Protein AF-A0A5C7G7B8-F1 (afdb_monomer_lite)

pLDDT: mean 74.8, std 18.33, range [29.03, 93.25]

Structure (mmCIF, N/CA/C/O backbone):
data_AF-A0A5C7G7B8-F1
#
_entry.id   AF-A0A5C7G7B8-F1
#
loop_
_atom_site.group_PDB
_atom_site.id
_atom_site.type_symbol
_atom_site.label_atom_id
_atom_site.label_alt_id
_atom_site.label_comp_id
_atom_site.label_asym_id
_atom_site.label_entity_id
_atom_site.label_seq_id
_atom_site.pdbx_PDB_ins_code
_atom_site.Cartn_x
_atom_site.Cartn_y
_atom_site.Cartn_z
_atom_site.occupancy
_atom_site.B_iso_or_equiv
_atom_site.auth_seq_id
_atom_site.auth_comp_id
_atom_site.auth_asym_id
_atom_site.auth_atom_id
_atom_site.pdbx_PDB_model_num
ATOM 1 N N . MET A 1 1 ? -15.722 -71.551 -28.054 1.00 36.41 1 MET A N 1
ATOM 2 C CA . MET A 1 1 ? -14.358 -71.304 -27.537 1.00 36.41 1 MET A CA 1
ATOM 3 C C . MET A 1 1 ? -14.180 -69.807 -27.372 1.00 36.41 1 MET A C 1
ATOM 5 O O . MET A 1 1 ? -14.399 -69.072 -28.322 1.00 36.41 1 MET A O 1
ATOM 9 N N . ILE A 1 2 ? -13.872 -69.380 -26.151 1.00 38.06 2 ILE A N 1
ATOM 10 C CA . ILE A 1 2 ? -13.547 -68.000 -25.769 1.00 38.06 2 ILE A CA 1
ATOM 11 C C . ILE A 1 2 ? -12.267 -67.559 -26.493 1.00 38.06 2 ILE A C 1
ATOM 13 O O . ILE A 1 2 ? -11.317 -68.341 -26.516 1.00 38.06 2 ILE A O 1
ATOM 17 N N . ARG A 1 3 ? -12.218 -66.312 -26.993 1.00 29.55 3 ARG A N 1
ATOM 18 C CA . ARG A 1 3 ? -11.083 -65.384 -26.790 1.00 29.55 3 ARG A CA 1
ATOM 19 C C . ARG A 1 3 ? -11.406 -63.958 -27.259 1.00 29.55 3 ARG A C 1
ATOM 21 O O . ARG A 1 3 ? -11.544 -63.667 -28.438 1.00 29.55 3 ARG A O 1
ATOM 28 N N . THR A 1 4 ? -11.519 -63.105 -26.251 1.00 36.59 4 THR A N 1
ATOM 29 C CA . THR A 1 4 ? -11.451 -61.641 -26.207 1.00 36.59 4 THR A CA 1
ATOM 30 C C . THR A 1 4 ? -10.136 -61.078 -26.752 1.00 36.59 4 THR A C 1
ATOM 32 O O . THR A 1 4 ? -9.099 -61.664 -26.465 1.00 36.59 4 THR A O 1
ATOM 35 N N . PHE A 1 5 ? -10.171 -59.882 -27.357 1.00 35.12 5 PHE A N 1
ATOM 36 C CA . PHE A 1 5 ? -9.219 -58.787 -27.084 1.00 35.12 5 PHE A CA 1
ATOM 37 C C . PHE A 1 5 ? -9.903 -57.417 -27.311 1.00 35.12 5 PHE A C 1
ATOM 39 O O . PHE A 1 5 ? -10.577 -57.254 -28.328 1.00 35.12 5 PHE A O 1
ATOM 46 N N . PRO A 1 6 ? -9.770 -56.442 -26.385 1.00 39.84 6 PRO A N 1
ATOM 47 C CA . PRO A 1 6 ? -10.480 -55.165 -26.430 1.00 39.84 6 PRO A CA 1
ATOM 48 C C . PRO A 1 6 ? -9.603 -54.036 -26.998 1.00 39.84 6 PRO A C 1
ATOM 50 O O . PRO A 1 6 ? -8.613 -53.633 -26.389 1.00 39.84 6 PRO A O 1
ATOM 53 N N . GLY A 1 7 ? -9.998 -53.475 -28.141 1.00 30.80 7 GLY A N 1
ATOM 54 C CA . GLY A 1 7 ? -9.460 -52.209 -28.642 1.00 30.80 7 GLY A CA 1
ATOM 55 C C . GLY A 1 7 ? -10.174 -51.040 -27.969 1.00 30.80 7 GLY A C 1
ATOM 56 O O . GLY A 1 7 ? -11.292 -50.694 -28.340 1.00 30.80 7 GLY A O 1
ATOM 57 N N . HIS A 1 8 ? -9.542 -50.465 -26.951 1.00 32.66 8 HIS A N 1
ATOM 58 C CA . HIS A 1 8 ? -10.016 -49.277 -26.253 1.00 32.66 8 HIS A CA 1
ATOM 59 C C . HIS A 1 8 ? -9.885 -48.048 -27.165 1.00 32.66 8 HIS A C 1
ATOM 61 O O . HIS A 1 8 ? -8.832 -47.420 -27.210 1.00 32.66 8 HIS A O 1
ATOM 67 N N . ASN A 1 9 ? -10.957 -47.670 -27.861 1.00 33.00 9 ASN A N 1
ATOM 68 C CA . ASN A 1 9 ? -11.096 -46.315 -28.394 1.00 33.00 9 ASN A CA 1
ATOM 69 C C . ASN A 1 9 ? -11.615 -45.413 -27.269 1.00 33.00 9 ASN A C 1
ATOM 71 O O . ASN A 1 9 ? -12.805 -45.115 -27.185 1.00 33.00 9 ASN A O 1
ATOM 75 N N . VAL A 1 10 ? -10.715 -45.008 -26.370 1.00 33.59 10 VAL A N 1
ATOM 76 C CA . VAL A 1 10 ? -10.977 -43.889 -25.463 1.00 33.59 10 VAL A CA 1
ATOM 77 C C . VAL A 1 10 ? -10.907 -42.629 -26.315 1.00 33.59 10 VAL A C 1
ATOM 79 O O . VAL A 1 10 ? -9.833 -42.088 -26.569 1.00 33.59 10 VAL A O 1
ATOM 82 N N . ILE A 1 11 ? -12.063 -42.173 -26.795 1.00 39.97 11 ILE A N 1
ATOM 83 C CA . ILE A 1 11 ? -12.218 -40.788 -27.227 1.00 39.97 11 ILE A CA 1
ATOM 84 C C . ILE A 1 11 ? -12.074 -39.964 -25.950 1.00 39.97 11 ILE A C 1
ATOM 86 O O . ILE A 1 11 ? -13.014 -39.820 -25.170 1.00 39.97 11 ILE A O 1
ATOM 90 N N . LEU A 1 12 ? -10.851 -39.494 -25.705 1.00 32.59 12 LEU A N 1
ATOM 91 C CA . LEU A 1 12 ? -10.564 -38.472 -24.718 1.00 32.59 12 LEU A CA 1
ATOM 92 C C . LEU A 1 12 ? -11.268 -37.209 -25.224 1.00 32.59 12 LEU A C 1
ATOM 94 O O . LEU A 1 12 ? -10.727 -36.455 -26.032 1.00 32.59 12 LEU A O 1
ATOM 98 N N . ALA A 1 13 ? -12.528 -37.033 -24.831 1.00 33.00 13 ALA A N 1
ATOM 99 C CA . ALA A 1 13 ? -13.208 -35.767 -24.994 1.00 33.00 13 ALA A CA 1
ATOM 100 C C . ALA A 1 13 ? -12.393 -34.754 -24.188 1.00 33.00 13 ALA A C 1
ATOM 102 O O . ALA A 1 13 ? -12.459 -34.731 -22.960 1.00 33.00 13 ALA A O 1
ATOM 103 N N . LEU A 1 14 ? -11.571 -33.963 -24.885 1.00 32.22 14 LEU A N 1
ATOM 104 C CA . LEU A 1 14 ? -11.057 -32.709 -24.367 1.00 32.22 14 LEU A CA 1
ATOM 105 C C . LEU A 1 14 ? -12.282 -31.864 -24.027 1.00 32.22 14 LEU A C 1
ATOM 107 O O . LEU A 1 14 ? -12.796 -31.111 -24.853 1.00 32.22 14 LEU A O 1
ATOM 111 N N . THR A 1 15 ? -12.758 -31.986 -22.794 1.00 33.50 15 THR A N 1
ATOM 112 C CA . THR A 1 15 ? -13.453 -30.897 -22.139 1.00 33.50 15 THR A CA 1
ATOM 113 C C . THR A 1 15 ? -12.427 -29.781 -22.030 1.00 33.50 15 THR A C 1
ATOM 115 O O . THR A 1 15 ? -11.693 -29.671 -21.050 1.00 33.50 15 THR A O 1
ATOM 118 N N . LEU A 1 16 ? -12.358 -28.969 -23.087 1.00 33.16 16 LEU A N 1
ATOM 119 C CA . LEU A 1 16 ? -12.078 -27.547 -23.006 1.00 33.16 16 LEU A CA 1
ATOM 120 C C . LEU A 1 16 ? -13.116 -26.975 -22.037 1.00 33.16 16 LEU A C 1
ATOM 122 O O . LEU A 1 16 ? -14.104 -26.361 -22.433 1.00 33.16 16 LEU A O 1
ATOM 126 N N . THR A 1 17 ? -12.916 -27.219 -20.742 1.00 34.00 17 THR A N 1
ATOM 127 C CA . THR A 1 17 ? -13.340 -26.281 -19.723 1.00 34.00 17 THR A CA 1
ATOM 128 C C . THR A 1 17 ? -12.598 -25.020 -20.097 1.00 34.00 17 THR A C 1
ATOM 130 O O . THR A 1 17 ? -11.406 -24.873 -19.814 1.00 34.00 17 THR A O 1
ATOM 133 N N . GLY A 1 18 ? -13.283 -24.167 -20.860 1.00 29.03 18 GLY A N 1
ATOM 134 C CA . GLY A 1 18 ? -12.897 -22.787 -20.994 1.00 29.03 18 GLY A CA 1
ATOM 135 C C . GLY A 1 18 ? -12.541 -22.350 -19.590 1.00 29.03 18 GLY A C 1
ATOM 136 O O . GLY A 1 18 ? -13.335 -22.532 -18.664 1.00 29.03 18 GLY A O 1
ATOM 137 N N . ALA A 1 19 ? -11.311 -21.874 -19.428 1.00 30.31 19 ALA A N 1
ATOM 138 C CA . ALA A 1 19 ? -11.012 -20.974 -18.349 1.00 30.31 19 ALA A CA 1
ATOM 139 C C . ALA A 1 19 ? -12.031 -19.849 -18.518 1.00 30.31 19 ALA A C 1
ATOM 141 O O . ALA A 1 19 ? -11.834 -18.918 -19.297 1.00 30.31 19 ALA A O 1
ATOM 142 N N . SER A 1 20 ? -13.184 -20.005 -17.866 1.00 31.59 20 SER A N 1
ATOM 143 C CA . SER A 1 20 ? -13.991 -18.899 -17.422 1.00 31.59 20 SER A CA 1
ATOM 144 C C . SER A 1 20 ? -12.957 -17.945 -16.871 1.00 31.59 20 SER A C 1
ATOM 146 O O . SER A 1 20 ? -12.241 -18.296 -15.929 1.00 31.59 20 SER A O 1
ATOM 148 N N . LEU A 1 21 ? -12.781 -16.820 -17.565 1.00 32.06 21 LEU A N 1
ATOM 149 C CA . LEU A 1 21 ? -12.176 -15.631 -17.008 1.00 32.06 21 LEU A CA 1
ATOM 150 C C . LEU A 1 21 ? -12.965 -15.416 -15.725 1.00 32.06 21 LEU A C 1
ATOM 152 O O . LEU A 1 21 ? -14.059 -14.863 -15.759 1.00 32.06 21 LEU A O 1
ATOM 156 N N . ALA A 1 22 ? -12.492 -16.020 -14.635 1.00 32.31 22 ALA A N 1
ATOM 157 C CA . ALA A 1 22 ? -13.084 -15.872 -13.336 1.00 32.31 22 ALA A CA 1
ATOM 158 C C . ALA A 1 22 ? -12.942 -14.384 -13.101 1.00 32.31 22 ALA A C 1
ATOM 160 O O . ALA A 1 22 ? -11.827 -13.877 -12.959 1.00 32.31 22 ALA A O 1
ATOM 161 N N . GLN A 1 23 ? -14.066 -13.687 -13.236 1.00 46.19 23 GLN A N 1
ATOM 162 C CA . GLN A 1 23 ? -14.218 -12.284 -12.931 1.00 46.19 23 GLN A CA 1
ATOM 163 C C . GLN A 1 23 ? -13.618 -12.153 -11.542 1.00 46.19 23 GLN A C 1
ATOM 165 O O . GLN A 1 23 ? -14.176 -12.708 -10.601 1.00 46.19 23 GLN A O 1
ATOM 170 N N . ALA A 1 24 ? -12.382 -11.644 -11.447 1.00 56.41 24 ALA A N 1
ATOM 171 C CA . ALA A 1 24 ? -11.615 -11.866 -10.229 1.00 56.41 24 ALA A CA 1
ATOM 172 C C . ALA A 1 24 ? -12.344 -11.140 -9.092 1.00 56.41 24 ALA A C 1
ATOM 174 O O . ALA A 1 24 ? -12.415 -9.914 -9.067 1.00 56.41 24 ALA A O 1
ATOM 175 N N . GLY A 1 25 ? -12.995 -11.922 -8.240 1.00 68.06 25 GLY A N 1
ATOM 176 C CA . GLY A 1 25 ? -13.738 -11.418 -7.104 1.00 68.06 25 GLY A CA 1
ATOM 177 C C . GLY A 1 25 ? -12.778 -10.932 -6.032 1.00 68.06 25 GLY A C 1
ATOM 178 O O . GLY A 1 25 ? -11.562 -11.147 -6.108 1.00 68.06 25 GLY A O 1
ATOM 179 N N . MET A 1 26 ? -13.342 -10.281 -5.024 1.00 81.06 26 MET A N 1
ATOM 180 C CA . MET A 1 26 ? -12.625 -10.028 -3.785 1.00 81.06 26 MET A CA 1
ATOM 181 C C . MET A 1 26 ? -12.064 -11.360 -3.248 1.00 81.06 26 MET A C 1
ATOM 183 O O . MET A 1 26 ? -12.813 -12.337 -3.211 1.00 81.06 26 MET A O 1
ATOM 187 N N . PRO A 1 27 ? -10.773 -11.445 -2.880 1.00 83.06 27 PRO A N 1
ATOM 188 C CA . PRO A 1 27 ? -10.248 -12.638 -2.227 1.00 83.06 27 PRO A CA 1
ATOM 189 C C . PRO A 1 27 ? -10.983 -12.880 -0.903 1.00 83.06 27 PRO A C 1
ATOM 191 O O . PRO A 1 27 ? -11.193 -11.949 -0.125 1.00 83.06 27 PRO A O 1
ATOM 194 N N . GLU A 1 28 ? -11.364 -14.130 -0.654 1.00 84.12 28 GLU A N 1
ATOM 195 C CA . GLU A 1 28 ? -11.888 -14.556 0.642 1.00 84.12 28 GLU A CA 1
ATOM 196 C C . GLU A 1 28 ? -10.714 -14.702 1.614 1.00 84.12 28 GLU A C 1
ATOM 198 O O . GLU A 1 28 ? -9.832 -15.534 1.404 1.00 84.12 28 GLU A O 1
ATOM 203 N N . ALA A 1 29 ? -10.680 -13.854 2.639 1.00 86.06 29 ALA A N 1
ATOM 204 C CA . ALA A 1 29 ? -9.684 -13.878 3.702 1.00 86.06 29 ALA A CA 1
ATOM 205 C C . ALA A 1 29 ? -10.296 -13.296 4.982 1.00 86.06 29 ALA A C 1
ATOM 207 O O . ALA A 1 29 ? -11.057 -12.325 4.916 1.00 86.06 29 ALA A O 1
ATOM 208 N N . GLY A 1 30 ? -9.965 -13.885 6.130 1.00 85.81 30 GLY A N 1
ATOM 209 C CA . GLY A 1 30 ? -10.332 -13.388 7.460 1.00 85.81 30 GLY A CA 1
ATOM 210 C C . GLY A 1 30 ? -9.275 -12.469 8.080 1.00 85.81 30 GLY A C 1
ATOM 211 O O . GLY A 1 30 ? -9.585 -11.692 8.982 1.00 85.81 30 GLY A O 1
ATOM 212 N N . SER A 1 31 ? -8.040 -12.515 7.576 1.00 90.75 31 SER A N 1
ATOM 213 C CA . SER A 1 31 ? -6.920 -11.699 8.055 1.00 90.75 31 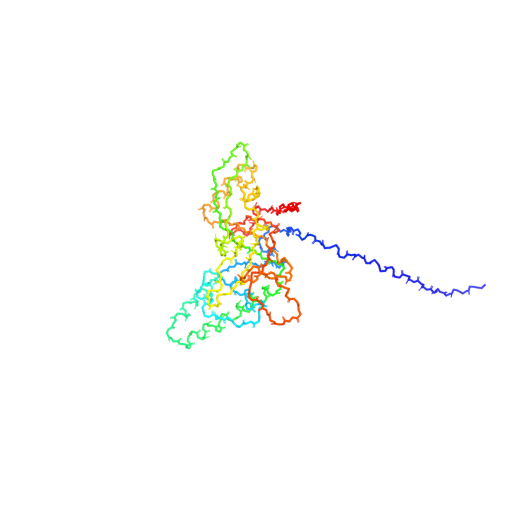SER A CA 1
ATOM 214 C C . SER A 1 31 ? -6.108 -11.100 6.910 1.00 90.75 31 SER A C 1
ATOM 216 O O . SER A 1 31 ? -6.149 -11.559 5.763 1.00 90.75 31 SER A O 1
ATOM 218 N N . PHE A 1 32 ? -5.346 -10.057 7.215 1.00 88.00 32 PHE A N 1
ATOM 219 C CA . PHE A 1 32 ? -4.432 -9.440 6.261 1.00 88.00 32 PHE A CA 1
ATOM 220 C C . PHE A 1 32 ? -3.293 -10.398 5.873 1.00 88.00 32 PHE A C 1
ATOM 222 O O . PHE A 1 32 ? -2.953 -10.500 4.695 1.00 88.00 32 PHE A O 1
ATOM 229 N N . GLY A 1 33 ? -2.773 -11.185 6.819 1.00 88.38 33 GLY A N 1
ATOM 230 C CA . GLY A 1 33 ? -1.773 -12.220 6.566 1.00 88.38 33 GLY A CA 1
ATOM 231 C C . GLY A 1 33 ? -2.239 -13.305 5.589 1.00 88.38 33 GLY A C 1
ATOM 232 O O . GLY A 1 33 ? -1.453 -13.754 4.753 1.00 88.38 33 GLY A O 1
ATOM 233 N N . GLU A 1 34 ? -3.517 -13.694 5.617 1.00 92.44 34 GLU A N 1
ATOM 234 C CA . GLU A 1 34 ? -4.093 -14.606 4.615 1.00 92.44 34 GLU A CA 1
ATOM 235 C C . GLU A 1 34 ? -4.087 -13.998 3.202 1.00 92.44 34 GLU A C 1
ATOM 237 O O . GLU A 1 34 ? -3.799 -14.698 2.227 1.00 92.44 34 GLU A O 1
ATOM 242 N N . LEU A 1 35 ? -4.331 -12.689 3.069 1.00 91.50 35 LEU A N 1
ATOM 243 C CA . LEU A 1 35 ? -4.229 -11.991 1.781 1.00 91.50 35 LEU A CA 1
ATOM 244 C C . LEU A 1 35 ? -2.792 -11.971 1.258 1.00 91.50 35 LEU A C 1
ATOM 246 O O . LEU A 1 35 ? -2.572 -12.190 0.062 1.00 91.50 35 LEU A O 1
ATOM 250 N N . GLU A 1 36 ? -1.814 -11.749 2.138 1.00 90.06 36 GLU A N 1
ATOM 251 C CA . GLU A 1 36 ? -0.399 -11.811 1.766 1.00 90.06 36 GLU A CA 1
ATOM 252 C C . GLU A 1 36 ? -0.011 -13.205 1.264 1.00 90.06 36 GLU A C 1
ATOM 254 O O . GLU A 1 36 ? 0.614 -13.331 0.207 1.00 90.06 36 GLU A O 1
ATOM 259 N N . GLN A 1 37 ? -0.455 -14.261 1.953 1.00 89.88 37 GLN A N 1
ATOM 260 C CA . GLN A 1 37 ? -0.252 -15.650 1.526 1.00 89.88 37 GLN A CA 1
ATOM 261 C C . GLN A 1 37 ? -0.934 -15.955 0.184 1.00 89.88 37 GLN A C 1
ATOM 263 O O . GLN A 1 37 ? -0.394 -16.705 -0.630 1.00 89.88 37 GLN A O 1
ATOM 268 N N . ALA A 1 38 ? -2.084 -15.332 -0.087 1.00 90.69 38 ALA A N 1
ATOM 269 C CA . ALA A 1 38 ? -2.782 -15.420 -1.370 1.00 90.69 38 ALA A CA 1
ATOM 270 C C . ALA A 1 38 ? -2.108 -14.612 -2.504 1.00 90.69 38 ALA A C 1
ATOM 272 O O . ALA A 1 38 ? -2.599 -14.603 -3.641 1.00 90.69 38 ALA A O 1
ATOM 273 N N . GLY A 1 39 ? -0.984 -13.946 -2.219 1.00 90.38 39 GLY A N 1
ATOM 274 C CA . GLY A 1 39 ? -0.181 -13.207 -3.188 1.00 90.38 39 GLY A CA 1
ATOM 275 C C . GLY A 1 39 ? -0.588 -11.743 -3.357 1.00 90.38 39 GLY A C 1
ATOM 276 O O . GLY A 1 39 ? -0.241 -11.139 -4.375 1.00 90.38 39 GLY A O 1
ATOM 277 N N . TYR A 1 40 ? -1.325 -11.158 -2.410 1.00 92.44 40 TYR A N 1
ATOM 278 C CA . TYR A 1 40 ? -1.615 -9.723 -2.400 1.00 92.44 40 TYR A CA 1
ATOM 279 C C . TYR A 1 40 ? -0.564 -8.981 -1.579 1.00 92.44 40 TYR A C 1
ATOM 281 O O . TYR A 1 40 ? -0.459 -9.161 -0.373 1.00 92.44 40 TYR A O 1
ATOM 289 N N . VAL A 1 41 ? 0.227 -8.130 -2.231 1.00 91.94 41 VAL A N 1
ATOM 290 C CA . VAL A 1 41 ? 1.370 -7.473 -1.580 1.00 91.94 41 VAL A CA 1
ATOM 291 C C . VAL A 1 41 ? 0.974 -6.089 -1.062 1.00 91.94 41 VAL A C 1
ATOM 293 O O . VAL A 1 41 ? 0.459 -5.282 -1.846 1.00 91.94 41 VAL A O 1
ATOM 296 N N . PRO A 1 42 ? 1.249 -5.750 0.210 1.00 90.31 42 PRO A N 1
ATOM 297 C CA . PRO A 1 42 ? 1.003 -4.411 0.719 1.00 90.31 42 PRO A CA 1
ATOM 298 C C . PRO A 1 42 ? 1.934 -3.377 0.092 1.00 90.31 42 PRO A C 1
ATOM 300 O O . PRO A 1 42 ? 3.165 -3.522 0.072 1.00 90.31 42 PRO A O 1
ATOM 303 N N . LEU A 1 43 ? 1.326 -2.303 -0.410 1.00 88.38 43 LEU A N 1
ATOM 304 C CA . LEU A 1 43 ? 2.034 -1.145 -0.927 1.00 88.38 43 LEU A CA 1
ATOM 305 C C . LEU A 1 43 ? 2.287 -0.132 0.184 1.00 88.38 43 LEU A C 1
ATOM 307 O O . LEU A 1 43 ? 1.370 0.442 0.768 1.00 88.38 43 LEU A O 1
ATOM 311 N N . ASP A 1 44 ? 3.567 0.107 0.428 1.00 85.62 44 ASP A N 1
ATOM 312 C CA . ASP A 1 44 ? 4.096 1.037 1.410 1.00 85.62 44 ASP A CA 1
ATOM 313 C C . ASP A 1 44 ? 5.091 2.004 0.733 1.00 85.62 44 ASP A C 1
ATOM 315 O O . ASP A 1 44 ? 5.178 2.085 -0.501 1.00 85.62 44 ASP A O 1
ATOM 319 N N . LEU A 1 45 ? 5.826 2.784 1.532 1.00 82.19 45 LEU A N 1
ATOM 320 C CA . LEU A 1 45 ? 6.790 3.770 1.030 1.00 82.19 45 LEU A CA 1
ATOM 321 C C . LEU A 1 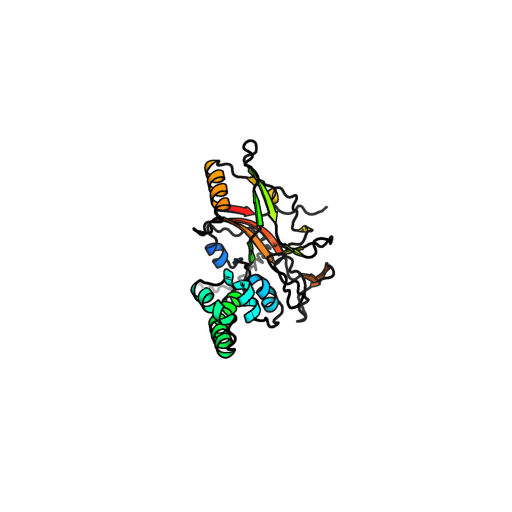45 ? 8.010 3.137 0.342 1.00 82.19 45 LEU A C 1
ATOM 323 O O . LEU A 1 45 ? 8.681 3.812 -0.437 1.00 82.19 45 LEU A O 1
ATOM 327 N N . LEU A 1 46 ? 8.293 1.867 0.622 1.00 85.25 46 LEU A N 1
ATOM 328 C CA . LEU A 1 46 ? 9.385 1.093 0.047 1.00 85.25 46 LEU A CA 1
ATOM 329 C C . LEU A 1 46 ? 8.930 0.318 -1.196 1.00 85.25 46 LEU A C 1
ATOM 331 O O . LEU A 1 46 ? 9.619 0.330 -2.213 1.00 85.25 46 LEU A O 1
ATOM 335 N N . THR A 1 47 ? 7.775 -0.348 -1.151 1.00 86.75 47 THR A N 1
ATOM 336 C CA . THR A 1 47 ? 7.295 -1.185 -2.260 1.00 86.75 47 THR A CA 1
ATOM 337 C C . THR A 1 47 ? 6.702 -0.382 -3.399 1.00 86.75 47 THR A C 1
ATOM 339 O O . THR A 1 47 ? 6.869 -0.776 -4.553 1.00 86.75 47 THR A O 1
ATOM 342 N N . THR A 1 48 ? 6.086 0.769 -3.118 1.00 81.81 48 THR A N 1
ATOM 343 C CA . THR A 1 48 ? 5.521 1.621 -4.172 1.00 81.81 48 THR A CA 1
ATOM 344 C C . THR A 1 48 ? 6.583 2.015 -5.211 1.00 81.81 48 THR A C 1
ATOM 346 O O . THR A 1 48 ? 6.373 1.728 -6.390 1.00 81.81 48 THR A O 1
ATOM 349 N N . PRO A 1 49 ? 7.746 2.595 -4.844 1.00 79.06 49 PRO A N 1
ATOM 350 C CA . PRO A 1 49 ? 8.764 2.939 -5.837 1.00 79.06 49 PRO A CA 1
ATOM 351 C C . PRO A 1 49 ? 9.434 1.713 -6.478 1.00 79.06 49 PRO A C 1
ATOM 353 O O . PRO A 1 49 ? 9.917 1.811 -7.605 1.00 79.06 49 PRO A O 1
ATOM 356 N N . LEU A 1 50 ? 9.451 0.554 -5.800 1.00 83.38 50 LEU A N 1
ATOM 357 C CA . LEU A 1 50 ? 9.998 -0.704 -6.332 1.00 83.38 50 LEU A CA 1
ATOM 358 C C . LEU A 1 50 ? 9.160 -1.299 -7.475 1.00 83.38 50 LEU A C 1
ATOM 360 O O . LEU A 1 50 ? 9.681 -2.099 -8.254 1.00 83.38 50 LEU A O 1
ATOM 364 N N . LEU A 1 51 ? 7.912 -0.863 -7.664 1.00 80.69 51 LEU A N 1
ATOM 365 C CA . LEU A 1 51 ? 7.114 -1.244 -8.834 1.00 80.69 51 LEU A CA 1
ATOM 366 C C . LEU A 1 51 ? 7.785 -0.824 -10.153 1.00 80.69 51 LEU A C 1
ATOM 368 O O . LEU A 1 51 ? 7.721 -1.562 -11.141 1.00 80.69 51 LEU A O 1
ATOM 372 N N . TYR A 1 52 ? 8.470 0.327 -10.177 1.00 76.31 52 TYR A N 1
ATOM 373 C CA . TYR A 1 52 ? 9.185 0.800 -11.365 1.00 76.31 52 TYR A CA 1
ATOM 374 C C . TYR A 1 52 ? 10.303 -0.154 -11.820 1.00 76.31 52 TYR A C 1
ATOM 376 O O . TYR A 1 52 ? 10.236 -0.641 -12.955 1.00 76.31 52 TYR A O 1
ATOM 384 N N . PRO A 1 53 ? 11.338 -0.434 -11.001 1.00 78.62 53 PRO A N 1
ATOM 385 C CA . PRO A 1 53 ? 12.429 -1.326 -11.378 1.00 78.62 53 PRO A CA 1
ATOM 386 C C . PRO A 1 53 ? 11.945 -2.760 -11.620 1.00 78.62 53 PRO A C 1
ATOM 388 O O . PRO A 1 53 ? 12.435 -3.400 -12.547 1.00 78.62 53 PRO A O 1
ATOM 391 N N . VAL A 1 54 ? 10.943 -3.246 -10.871 1.00 80.88 54 VAL A N 1
ATOM 392 C CA . VAL A 1 54 ? 10.335 -4.570 -11.098 1.00 80.88 54 VAL A CA 1
ATOM 393 C C . VAL A 1 54 ? 9.766 -4.680 -12.510 1.00 80.88 54 VAL A C 1
ATOM 395 O O . VAL A 1 54 ? 10.048 -5.651 -13.208 1.00 80.88 54 VAL A O 1
ATOM 398 N N . ALA A 1 55 ? 9.010 -3.675 -12.953 1.00 73.81 55 ALA A N 1
ATOM 399 C CA . ALA A 1 55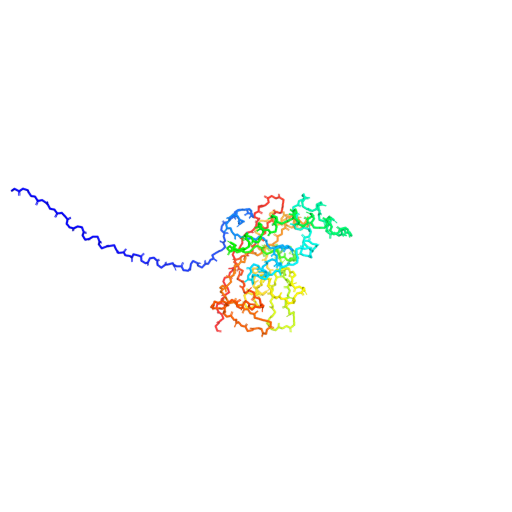 ? 8.372 -3.708 -14.262 1.00 73.81 55 ALA A CA 1
ATOM 400 C C . ALA A 1 55 ? 9.303 -3.325 -15.420 1.00 73.81 55 ALA A C 1
ATOM 402 O O . ALA A 1 55 ? 9.052 -3.717 -16.554 1.00 73.81 55 ALA A O 1
ATOM 403 N N . THR A 1 56 ? 10.329 -2.508 -15.169 1.00 71.19 56 THR A N 1
ATOM 404 C CA . THR A 1 56 ? 11.192 -1.951 -16.227 1.00 71.19 56 THR A CA 1
ATOM 405 C C . THR A 1 56 ? 12.546 -2.645 -16.354 1.00 71.19 56 THR A C 1
ATOM 407 O O . THR A 1 56 ? 13.267 -2.390 -17.315 1.00 71.19 56 THR A O 1
ATOM 410 N N . GLY A 1 57 ? 12.949 -3.437 -15.359 1.00 74.44 57 GLY A N 1
ATOM 411 C CA . GLY A 1 57 ? 14.316 -3.950 -15.233 1.00 74.44 57 GLY A CA 1
ATOM 412 C C . GLY A 1 57 ? 15.371 -2.869 -14.961 1.00 74.44 57 GLY A C 1
ATOM 413 O O . GLY A 1 57 ? 16.561 -3.175 -14.917 1.00 74.44 57 GLY A O 1
ATOM 414 N N . LYS A 1 58 ? 14.978 -1.598 -14.791 1.00 77.38 58 LYS A N 1
ATOM 415 C CA . LYS A 1 58 ? 15.922 -0.496 -14.571 1.00 77.38 58 LYS A CA 1
ATOM 416 C C . LYS A 1 58 ? 16.446 -0.485 -13.135 1.00 77.38 58 LYS A C 1
ATOM 418 O O . LYS A 1 58 ? 15.712 -0.844 -12.219 1.00 77.38 58 LYS A O 1
ATOM 423 N N . PRO A 1 59 ? 17.674 0.009 -12.906 1.00 76.19 59 PRO A N 1
ATOM 424 C CA . PRO A 1 59 ? 18.228 0.116 -11.562 1.00 76.19 59 PRO A CA 1
ATOM 425 C C . PRO A 1 59 ? 17.523 1.214 -10.752 1.00 76.19 59 PRO A C 1
ATOM 427 O O . PRO A 1 59 ? 17.167 2.262 -11.309 1.00 76.19 59 PRO A O 1
ATOM 430 N N . TYR A 1 60 ? 17.381 0.990 -9.445 1.00 78.62 60 TYR A N 1
ATOM 431 C CA . TYR A 1 60 ? 16.925 1.963 -8.446 1.00 78.62 60 TYR A CA 1
ATOM 432 C C . TYR A 1 60 ? 18.098 2.422 -7.564 1.00 78.62 60 TYR A C 1
ATOM 434 O O . TYR A 1 60 ? 19.127 1.751 -7.502 1.00 78.62 60 TYR A O 1
ATOM 442 N N . ASP A 1 61 ? 17.949 3.560 -6.883 1.00 84.06 61 ASP A N 1
ATOM 443 C CA . ASP A 1 61 ? 18.891 3.985 -5.842 1.00 84.06 61 ASP A CA 1
ATOM 444 C C . ASP A 1 61 ? 18.423 3.442 -4.488 1.00 84.06 61 ASP A C 1
ATOM 446 O O . ASP A 1 61 ? 17.469 3.951 -3.896 1.00 84.06 61 ASP A O 1
ATOM 450 N N . ALA A 1 62 ? 19.095 2.390 -4.013 1.00 86.12 62 ALA A N 1
ATOM 451 C CA . ALA A 1 62 ? 18.766 1.730 -2.756 1.00 86.12 62 ALA A CA 1
ATOM 452 C C . ALA A 1 62 ? 18.901 2.659 -1.547 1.00 86.12 62 ALA A C 1
ATOM 454 O O . ALA A 1 62 ? 18.070 2.591 -0.645 1.00 86.12 62 ALA A O 1
ATOM 455 N N . ARG A 1 63 ? 19.896 3.556 -1.535 1.00 87.38 63 ARG A N 1
ATOM 456 C CA . ARG A 1 63 ? 20.090 4.494 -0.426 1.00 87.38 63 ARG A CA 1
ATOM 457 C C . ARG A 1 63 ? 18.904 5.440 -0.360 1.00 87.38 63 ARG A C 1
ATOM 459 O O . ARG A 1 63 ? 18.232 5.492 0.665 1.00 87.38 63 ARG A O 1
ATOM 466 N N . THR A 1 64 ? 18.593 6.126 -1.459 1.00 83.25 64 THR A N 1
ATOM 467 C CA . THR A 1 64 ? 17.476 7.081 -1.487 1.00 83.25 64 THR A CA 1
ATOM 468 C C . THR A 1 64 ? 16.136 6.404 -1.197 1.00 83.25 64 THR A C 1
ATOM 470 O O . THR A 1 64 ? 15.338 6.938 -0.425 1.00 83.25 64 THR A O 1
ATOM 473 N N . LEU A 1 65 ? 15.909 5.209 -1.751 1.00 83.62 65 LEU A N 1
ATOM 474 C CA . LEU A 1 65 ? 14.716 4.408 -1.483 1.00 83.62 65 LEU A CA 1
ATOM 475 C C . LEU A 1 65 ? 14.567 4.097 0.015 1.00 83.62 65 LEU A C 1
ATOM 477 O O . LEU A 1 65 ? 13.527 4.380 0.609 1.00 83.62 65 LEU A O 1
ATOM 481 N N . LEU A 1 66 ? 15.616 3.554 0.638 1.00 87.19 66 LEU A N 1
ATOM 482 C CA . LEU A 1 66 ? 15.606 3.184 2.053 1.00 87.19 66 LEU A CA 1
ATOM 483 C C . LEU A 1 66 ? 15.467 4.406 2.968 1.00 87.19 66 LEU A C 1
ATOM 485 O O . LEU A 1 66 ? 14.792 4.314 3.990 1.00 87.19 66 LEU A O 1
ATOM 489 N N . LEU A 1 67 ? 16.061 5.550 2.606 1.00 83.06 67 LEU A N 1
ATOM 490 C CA . LEU A 1 67 ? 15.929 6.809 3.347 1.00 83.06 67 LEU A CA 1
ATOM 491 C C . LEU A 1 67 ? 14.481 7.320 3.370 1.00 83.06 67 LEU A C 1
ATOM 493 O O . LEU A 1 67 ? 14.007 7.770 4.412 1.00 83.06 67 LEU A O 1
ATOM 497 N N . GLN A 1 68 ? 13.766 7.222 2.247 1.00 81.25 68 GLN A N 1
ATOM 498 C CA . GLN A 1 68 ? 12.361 7.636 2.149 1.00 81.25 68 GLN A CA 1
ATOM 499 C C . GLN A 1 68 ? 11.406 6.613 2.788 1.00 81.25 68 GLN A C 1
ATOM 501 O O . GLN A 1 68 ? 10.389 6.994 3.366 1.00 81.25 68 GLN A O 1
ATOM 506 N N . GLY A 1 69 ? 11.753 5.325 2.725 1.00 81.50 69 GLY A N 1
ATOM 507 C CA . GLY A 1 69 ? 10.958 4.205 3.230 1.00 81.50 69 GLY A CA 1
ATOM 508 C C . GLY A 1 69 ? 11.249 3.779 4.671 1.00 81.50 69 GLY A C 1
ATOM 509 O O . GLY A 1 69 ? 10.750 2.740 5.091 1.00 81.50 69 GLY A O 1
ATOM 510 N N . ARG A 1 70 ? 12.030 4.541 5.455 1.00 83.62 70 ARG A N 1
ATOM 511 C CA . ARG A 1 70 ? 12.493 4.131 6.803 1.00 83.62 70 ARG A CA 1
ATOM 512 C C . ARG A 1 70 ? 11.388 3.660 7.748 1.00 83.62 70 ARG A C 1
ATOM 514 O O . ARG A 1 70 ? 11.622 2.805 8.598 1.00 83.62 70 ARG A O 1
ATOM 521 N N . ASN A 1 71 ? 10.198 4.241 7.629 1.00 81.44 71 ASN A N 1
ATOM 522 C CA . ASN A 1 71 ? 9.066 3.904 8.488 1.00 81.44 71 ASN A CA 1
ATOM 523 C C . ASN A 1 71 ? 8.423 2.556 8.146 1.00 81.44 71 ASN A C 1
ATOM 525 O O . ASN A 1 71 ? 7.767 1.992 9.012 1.00 81.44 71 ASN A O 1
ATOM 529 N N . SER A 1 72 ? 8.650 2.044 6.937 1.00 83.00 72 SER A N 1
ATOM 530 C CA . SER A 1 72 ? 8.169 0.744 6.460 1.00 83.00 72 SER A CA 1
ATOM 531 C C . SER A 1 72 ? 9.167 -0.390 6.723 1.00 83.00 72 SER A C 1
ATOM 533 O O . SER A 1 72 ? 8.907 -1.531 6.361 1.00 83.00 72 SER A O 1
ATOM 535 N N . LEU A 1 73 ? 10.321 -0.093 7.334 1.00 87.19 73 LEU A N 1
ATOM 536 C CA . LEU A 1 73 ? 11.335 -1.098 7.636 1.00 87.19 73 LEU A CA 1
ATOM 537 C C . LEU A 1 73 ? 10.982 -1.897 8.902 1.00 87.19 73 LEU A C 1
ATOM 539 O O . LEU A 1 73 ? 10.535 -1.301 9.890 1.00 87.19 73 LEU A O 1
ATOM 543 N N . PRO A 1 74 ? 11.296 -3.206 8.926 1.00 85.75 74 PRO A N 1
ATOM 544 C CA . PRO A 1 74 ? 11.323 -4.011 10.144 1.00 85.75 74 PRO A CA 1
ATOM 545 C C . PRO A 1 74 ? 12.138 -3.358 11.270 1.00 85.75 74 PRO A C 1
ATOM 547 O O . PRO A 1 74 ? 13.073 -2.592 11.021 1.00 85.75 74 PRO A O 1
ATOM 550 N N . ALA A 1 75 ? 11.799 -3.649 12.529 1.00 85.06 75 ALA A N 1
ATOM 551 C CA . ALA A 1 75 ? 12.357 -2.953 13.693 1.00 85.06 75 ALA A CA 1
ATOM 552 C C . ALA A 1 75 ? 13.893 -3.057 13.815 1.00 85.06 75 ALA A C 1
ATOM 554 O O . ALA A 1 75 ? 14.553 -2.104 14.242 1.00 85.06 75 ALA A O 1
ATOM 555 N N . ASP A 1 76 ? 14.471 -4.194 13.438 1.00 83.81 76 ASP A N 1
ATOM 556 C CA . ASP A 1 76 ? 15.912 -4.451 13.399 1.00 83.81 76 ASP A CA 1
ATOM 557 C C . ASP A 1 76 ? 16.609 -3.631 12.298 1.00 83.81 76 ASP A C 1
ATOM 559 O O . ASP A 1 76 ? 17.623 -2.971 12.549 1.00 83.81 76 ASP A O 1
ATOM 563 N N . LEU A 1 77 ? 16.009 -3.577 11.109 1.00 86.94 77 LEU A N 1
ATOM 564 C CA . LEU A 1 77 ? 16.489 -2.810 9.961 1.00 86.94 77 LEU A CA 1
ATOM 565 C C . LEU A 1 77 ? 16.319 -1.294 10.154 1.00 86.94 77 LEU A C 1
ATOM 567 O O . LEU A 1 77 ? 17.178 -0.504 9.757 1.00 86.94 77 LEU A O 1
ATOM 571 N N . LYS A 1 78 ? 15.271 -0.867 10.859 1.00 86.88 78 LYS A N 1
ATOM 572 C CA . LYS A 1 78 ? 15.029 0.537 11.214 1.00 86.88 78 LYS A CA 1
ATOM 573 C C . LYS A 1 78 ? 16.116 1.109 12.131 1.00 86.88 78 LYS A C 1
ATOM 575 O O . LYS A 1 78 ? 16.427 2.293 12.042 1.00 86.88 78 LYS A O 1
ATOM 580 N N . LYS A 1 79 ? 16.748 0.293 12.985 1.00 82.69 79 LYS A N 1
ATOM 581 C CA . LYS A 1 79 ? 17.901 0.736 13.797 1.00 82.69 79 LYS A CA 1
ATOM 582 C C . LYS A 1 79 ? 19.119 1.037 12.921 1.00 82.69 79 LYS A C 1
ATOM 584 O O . LYS A 1 79 ? 19.746 2.082 13.094 1.00 82.69 79 LYS A O 1
ATOM 589 N N . ARG A 1 80 ? 19.398 0.159 11.951 1.00 83.06 80 ARG A N 1
ATOM 590 C CA . ARG A 1 80 ? 20.504 0.299 10.986 1.00 83.06 80 ARG A CA 1
ATOM 591 C C . ARG A 1 80 ? 20.292 1.431 9.990 1.00 83.06 80 ARG A C 1
ATOM 593 O O . ARG A 1 80 ? 21.252 1.937 9.426 1.00 83.06 80 ARG A O 1
ATOM 600 N N . SER A 1 81 ? 19.054 1.889 9.795 1.00 83.94 81 SER A N 1
ATOM 601 C CA . SER A 1 81 ? 18.766 2.917 8.794 1.00 83.94 81 SER A CA 1
ATOM 602 C C . SER A 1 81 ? 19.513 4.226 9.048 1.00 83.94 81 SER A C 1
ATOM 604 O O . SER A 1 81 ? 19.731 4.970 8.100 1.00 83.94 81 SER A O 1
ATOM 606 N N . ARG A 1 82 ? 19.908 4.516 10.297 1.00 83.56 82 ARG A N 1
ATOM 607 C CA . ARG A 1 82 ? 20.697 5.705 10.668 1.00 83.56 82 ARG A CA 1
ATOM 608 C C . ARG A 1 82 ? 22.088 5.718 10.029 1.00 83.56 82 ARG A C 1
ATOM 610 O O . ARG A 1 82 ? 22.579 6.787 9.696 1.00 83.56 82 ARG A O 1
ATOM 617 N N . GLU A 1 83 ? 22.678 4.546 9.801 1.00 86.81 83 GLU A N 1
ATOM 618 C CA . GLU A 1 83 ? 23.995 4.393 9.165 1.00 86.81 83 GLU A CA 1
ATOM 619 C C . GLU A 1 83 ? 23.971 4.828 7.687 1.00 86.81 83 GLU A C 1
ATOM 621 O O . GLU A 1 83 ? 25.009 5.152 7.122 1.00 86.81 83 GLU A O 1
ATOM 626 N N . LEU A 1 84 ? 22.785 4.923 7.067 1.00 86.06 84 LEU A N 1
ATOM 627 C CA . LEU A 1 84 ? 22.620 5.420 5.693 1.00 86.06 84 LEU A CA 1
ATOM 628 C C . LEU A 1 84 ? 22.878 6.935 5.547 1.00 86.06 84 LEU A C 1
ATOM 630 O O . LEU A 1 84 ? 23.070 7.407 4.424 1.00 86.06 84 LEU A O 1
ATOM 634 N N . ASP A 1 85 ? 22.869 7.692 6.651 1.00 87.88 85 ASP A N 1
ATOM 635 C CA . ASP A 1 85 ? 23.194 9.130 6.683 1.00 87.88 85 ASP A CA 1
ATOM 636 C C . ASP A 1 85 ? 24.646 9.400 7.128 1.00 87.88 85 ASP A C 1
ATOM 638 O O . ASP A 1 85 ? 25.027 10.560 7.293 1.00 87.88 85 ASP A O 1
ATOM 642 N N . ASP A 1 86 ? 25.458 8.359 7.362 1.00 88.50 86 ASP A N 1
ATOM 643 C CA . ASP A 1 86 ? 26.844 8.535 7.808 1.00 88.50 86 ASP A CA 1
ATOM 644 C C . ASP A 1 86 ? 27.693 9.206 6.706 1.00 88.50 86 ASP A C 1
ATOM 646 O O . ASP A 1 86 ? 27.409 9.107 5.508 1.00 88.50 86 ASP A O 1
ATOM 650 N N . ARG A 1 87 ? 28.730 9.932 7.130 1.00 87.38 87 ARG A N 1
ATOM 651 C CA . ARG A 1 87 ? 29.723 10.554 6.241 1.00 87.38 87 ARG A CA 1
ATOM 652 C C . ARG A 1 87 ? 30.766 9.545 5.763 1.00 87.38 87 ARG A C 1
ATOM 654 O O . ARG A 1 87 ? 31.451 9.803 4.778 1.00 87.38 87 ARG A O 1
ATOM 661 N N . ASP A 1 88 ? 30.917 8.439 6.486 1.00 90.56 88 ASP A N 1
ATOM 662 C CA . ASP A 1 88 ? 31.787 7.330 6.128 1.00 90.56 88 ASP A CA 1
ATOM 663 C C . ASP A 1 88 ? 31.094 6.409 5.112 1.00 90.56 88 ASP A C 1
ATOM 665 O O . ASP A 1 88 ? 30.226 5.601 5.453 1.00 90.56 88 ASP A O 1
ATOM 669 N N . GLU A 1 89 ? 31.511 6.512 3.849 1.00 88.75 89 GLU A N 1
ATOM 670 C CA . GLU A 1 89 ? 30.980 5.699 2.749 1.00 88.75 89 GLU A CA 1
ATOM 671 C C . GLU A 1 89 ? 31.179 4.188 2.965 1.00 88.75 89 GLU A C 1
ATOM 673 O O . GLU A 1 89 ? 30.393 3.389 2.455 1.00 88.75 89 GLU A O 1
ATOM 678 N N . PHE A 1 90 ? 32.163 3.761 3.765 1.00 90.88 90 PHE A N 1
ATOM 679 C CA . PHE A 1 90 ? 32.355 2.344 4.082 1.00 90.88 90 PHE A CA 1
ATOM 680 C C . PHE A 1 90 ? 31.224 1.811 4.969 1.00 90.88 90 PHE A C 1
ATOM 682 O O . PHE A 1 90 ? 30.701 0.720 4.726 1.00 90.88 90 PHE A O 1
ATOM 689 N N . LYS A 1 91 ? 30.789 2.606 5.955 1.00 88.19 91 LYS A N 1
ATOM 690 C CA . LYS A 1 91 ? 29.634 2.276 6.804 1.00 88.19 91 LYS A CA 1
ATOM 691 C C . LYS A 1 91 ? 28.331 2.322 6.024 1.00 88.19 91 LYS A C 1
ATOM 693 O O . LYS A 1 91 ? 27.507 1.425 6.182 1.00 88.19 91 LYS A O 1
ATOM 698 N N . VAL A 1 92 ? 28.166 3.310 5.143 1.00 89.81 92 VAL A N 1
ATOM 699 C CA . VAL A 1 92 ? 27.001 3.384 4.249 1.00 89.81 92 VAL A CA 1
ATOM 700 C C . VAL A 1 92 ? 26.936 2.132 3.371 1.00 89.81 92 VAL A C 1
ATOM 702 O O . VAL A 1 92 ? 25.890 1.485 3.302 1.00 89.81 92 VAL A O 1
ATOM 705 N N . HIS A 1 93 ? 28.051 1.725 2.758 1.00 91.12 93 HIS A N 1
ATOM 706 C CA . HIS A 1 93 ? 28.115 0.497 1.966 1.00 91.12 93 HIS A CA 1
ATOM 707 C C . HIS A 1 93 ? 27.809 -0.756 2.789 1.00 91.12 93 HIS A C 1
ATOM 709 O O . HIS A 1 93 ? 27.043 -1.606 2.333 1.00 91.12 93 HIS A O 1
ATOM 715 N N . GLN A 1 94 ? 28.364 -0.874 3.995 1.00 89.50 94 GLN A N 1
ATOM 716 C CA . GLN A 1 94 ? 28.089 -2.000 4.886 1.00 89.50 94 GLN A CA 1
ATOM 717 C C . GLN A 1 94 ? 26.604 -2.069 5.267 1.00 89.50 94 GLN A C 1
ATOM 719 O O . GLN A 1 94 ? 26.004 -3.145 5.213 1.00 89.50 94 GLN A O 1
ATOM 724 N N . ALA A 1 95 ? 25.996 -0.928 5.594 1.00 88.62 95 ALA A N 1
ATOM 725 C CA . ALA A 1 95 ? 24.574 -0.837 5.883 1.00 88.62 95 ALA A CA 1
ATOM 726 C C . ALA A 1 95 ? 23.746 -1.272 4.666 1.00 88.62 95 ALA A C 1
ATOM 728 O O . ALA A 1 95 ? 22.884 -2.139 4.794 1.00 88.62 95 ALA A O 1
ATOM 729 N N . LEU A 1 96 ? 24.049 -0.760 3.468 1.00 91.31 96 LEU A N 1
ATOM 730 C CA . LEU A 1 96 ? 23.368 -1.145 2.225 1.00 91.31 96 LEU A CA 1
ATOM 731 C C . LEU A 1 96 ? 23.458 -2.651 1.937 1.00 91.31 96 LEU A C 1
ATOM 733 O O . LEU A 1 96 ? 22.463 -3.245 1.525 1.00 91.31 96 LEU A O 1
ATOM 737 N N . GLN A 1 97 ? 24.607 -3.285 2.193 1.00 90.88 97 GLN A N 1
ATOM 738 C CA . GLN A 1 97 ? 24.743 -4.742 2.062 1.00 90.88 97 GLN A CA 1
ATOM 739 C C . GLN A 1 97 ? 23.829 -5.492 3.038 1.00 90.88 97 GLN A C 1
ATOM 741 O O . GLN A 1 97 ? 23.241 -6.502 2.663 1.00 90.88 97 GLN A O 1
ATOM 746 N N . ALA A 1 98 ? 23.647 -4.980 4.258 1.00 88.94 98 ALA A N 1
ATOM 747 C CA . ALA A 1 98 ? 22.727 -5.573 5.228 1.00 88.94 98 ALA A CA 1
ATOM 748 C C . ALA A 1 98 ? 21.247 -5.434 4.816 1.00 88.94 98 ALA A C 1
ATOM 750 O O . ALA A 1 98 ? 20.450 -6.314 5.128 1.00 88.94 98 ALA A O 1
ATOM 751 N N . PHE A 1 99 ? 20.870 -4.370 4.094 1.00 91.12 99 PHE A N 1
ATOM 752 C CA . PHE A 1 99 ? 19.503 -4.183 3.580 1.00 91.12 99 PHE A CA 1
ATOM 753 C C . PHE A 1 99 ? 19.201 -4.977 2.305 1.00 91.12 99 PHE A C 1
ATOM 755 O O . PHE A 1 99 ? 18.030 -5.168 1.973 1.00 91.12 99 PHE A O 1
ATOM 762 N N . LYS A 1 100 ? 20.232 -5.418 1.577 1.00 91.00 100 LYS A N 1
ATOM 763 C CA . LYS A 1 100 ? 20.086 -6.081 0.277 1.00 91.00 100 LYS A CA 1
ATOM 764 C C . LYS A 1 100 ? 19.109 -7.271 0.302 1.00 91.00 100 LYS A C 1
ATOM 766 O O . LYS A 1 100 ? 18.218 -7.256 -0.546 1.00 91.00 100 LYS A O 1
ATOM 771 N N . PRO A 1 101 ? 19.177 -8.219 1.261 1.00 92.31 101 PRO A N 1
ATOM 772 C CA . PRO A 1 101 ? 18.236 -9.341 1.305 1.00 92.31 101 PRO A CA 1
ATOM 773 C C . PRO A 1 101 ? 16.781 -8.875 1.417 1.00 92.31 101 PRO A C 1
ATOM 775 O O . PRO A 1 101 ? 15.928 -9.301 0.650 1.00 92.31 101 PRO A O 1
ATOM 778 N N . HIS A 1 102 ? 16.511 -7.896 2.285 1.00 91.69 102 HIS A N 1
ATOM 779 C CA . HIS A 1 102 ? 15.163 -7.360 2.466 1.00 91.69 102 HIS A CA 1
ATOM 780 C C . HIS A 1 102 ? 14.607 -6.717 1.186 1.00 91.69 102 HIS A C 1
ATOM 782 O O . HIS A 1 102 ? 13.449 -6.928 0.828 1.00 91.69 102 HIS A O 1
ATOM 788 N N . LEU A 1 103 ? 15.424 -5.944 0.463 1.00 91.06 103 LEU A N 1
ATOM 789 C CA . LEU A 1 103 ? 15.006 -5.347 -0.809 1.00 91.06 103 LEU A CA 1
ATOM 790 C C . LEU A 1 103 ? 14.775 -6.407 -1.895 1.00 91.06 103 LEU A C 1
ATOM 792 O O . LEU A 1 103 ? 13.856 -6.256 -2.704 1.00 91.06 103 LEU A O 1
ATOM 796 N N . GLU A 1 104 ? 15.580 -7.469 -1.921 1.00 91.50 104 GLU A N 1
ATOM 797 C CA . GLU A 1 104 ? 15.419 -8.602 -2.839 1.00 91.50 104 GLU A CA 1
ATOM 798 C C . GLU A 1 104 ? 14.132 -9.385 -2.555 1.00 91.50 104 GLU A C 1
ATOM 800 O O . GLU A 1 104 ? 13.386 -9.671 -3.497 1.00 91.50 104 GLU A O 1
ATOM 805 N N . ASP A 1 105 ? 13.809 -9.633 -1.286 1.00 91.62 105 ASP A N 1
ATOM 806 C CA . ASP A 1 105 ? 12.568 -10.293 -0.871 1.00 91.62 105 ASP A CA 1
ATOM 807 C C . ASP A 1 105 ? 11.341 -9.476 -1.290 1.00 91.62 105 ASP A C 1
ATOM 809 O O . ASP A 1 105 ? 10.435 -9.993 -1.948 1.00 91.62 105 ASP A O 1
ATOM 813 N N . ARG A 1 106 ? 11.335 -8.163 -1.010 1.00 91.00 106 ARG A N 1
ATOM 814 C CA . ARG A 1 106 ? 10.235 -7.268 -1.423 1.00 91.00 106 ARG A CA 1
ATOM 815 C C . ARG A 1 106 ? 10.109 -7.185 -2.945 1.00 91.00 106 ARG A C 1
ATOM 817 O O . ARG A 1 106 ? 9.000 -7.206 -3.475 1.00 91.00 106 ARG A O 1
ATOM 824 N N . THR A 1 107 ? 11.230 -7.136 -3.665 1.00 90.00 107 THR A N 1
ATOM 825 C CA . THR A 1 107 ? 11.247 -7.155 -5.139 1.00 90.00 107 THR A CA 1
ATOM 826 C C . THR A 1 107 ? 10.675 -8.465 -5.685 1.00 90.00 107 THR A C 1
ATOM 828 O O . THR A 1 107 ? 9.929 -8.456 -6.665 1.00 90.00 107 THR A O 1
ATOM 831 N N . THR A 1 108 ? 11.006 -9.594 -5.059 1.00 91.06 108 THR A N 1
ATOM 832 C CA . THR A 1 108 ? 10.521 -10.922 -5.453 1.00 91.06 108 THR A CA 1
ATOM 833 C C . THR A 1 108 ? 9.025 -11.059 -5.198 1.00 91.06 108 THR A C 1
ATOM 835 O O . THR A 1 108 ? 8.300 -11.442 -6.117 1.00 91.06 108 THR A O 1
ATOM 838 N N . ALA A 1 109 ? 8.548 -10.638 -4.023 1.00 90.31 109 ALA A N 1
ATOM 839 C CA . ALA A 1 109 ? 7.124 -10.597 -3.701 1.00 90.31 109 ALA A CA 1
ATOM 840 C C . ALA A 1 109 ? 6.341 -9.769 -4.734 1.00 90.31 109 ALA A C 1
ATOM 842 O O . ALA A 1 109 ? 5.340 -10.233 -5.269 1.00 90.31 109 ALA A O 1
ATOM 843 N N . LEU A 1 110 ? 6.837 -8.582 -5.106 1.00 88.25 110 LEU A N 1
ATOM 844 C CA . LEU A 1 110 ? 6.197 -7.735 -6.120 1.00 88.25 110 LEU A CA 1
ATOM 845 C C . LEU A 1 110 ? 6.179 -8.358 -7.524 1.00 88.25 110 LEU A C 1
ATOM 847 O O . LEU A 1 110 ? 5.218 -8.152 -8.262 1.00 88.25 110 LEU A O 1
ATOM 851 N N . ARG A 1 111 ? 7.215 -9.114 -7.912 1.00 86.38 111 ARG A N 1
ATOM 852 C CA . ARG A 1 111 ? 7.247 -9.833 -9.202 1.00 86.38 111 ARG A CA 1
ATOM 853 C C . ARG A 1 111 ? 6.212 -10.952 -9.277 1.00 86.38 111 ARG A C 1
ATOM 855 O O . ARG A 1 111 ? 5.744 -11.259 -10.368 1.00 86.38 111 ARG A O 1
ATOM 862 N N . GLN A 1 112 ? 5.904 -11.567 -8.140 1.00 88.12 112 GLN A N 1
ATOM 863 C CA . GLN A 1 112 ? 4.983 -12.699 -8.024 1.00 88.12 112 GLN A CA 1
ATOM 864 C C . GLN A 1 112 ? 3.587 -12.273 -7.543 1.00 88.12 112 GLN A C 1
ATOM 866 O O . GLN A 1 112 ? 2.714 -13.120 -7.370 1.00 88.12 112 GLN A O 1
ATOM 871 N N . ALA A 1 113 ? 3.369 -10.971 -7.338 1.00 89.25 113 ALA A N 1
ATOM 872 C CA . ALA A 1 113 ? 2.134 -10.442 -6.787 1.00 89.25 113 ALA A CA 1
ATOM 873 C C . ALA A 1 113 ? 0.942 -10.725 -7.711 1.00 89.25 113 ALA A C 1
ATOM 875 O O . ALA A 1 113 ? 0.930 -10.355 -8.888 1.00 89.25 113 ALA A O 1
ATOM 876 N N . ARG A 1 114 ? -0.105 -11.320 -7.139 1.00 88.88 114 ARG A N 1
ATOM 877 C CA . ARG A 1 114 ? -1.425 -11.452 -7.761 1.00 88.88 114 ARG A CA 1
ATOM 878 C C . ARG A 1 114 ? -2.179 -10.123 -7.749 1.00 88.88 114 ARG A C 1
ATOM 880 O O . ARG A 1 114 ? -2.936 -9.839 -8.675 1.00 88.88 114 ARG A O 1
ATOM 887 N N . GLY A 1 115 ? -1.967 -9.319 -6.711 1.00 89.25 115 GLY A N 1
ATOM 888 C CA . GLY A 1 115 ? -2.586 -8.013 -6.523 1.00 89.25 115 GLY A CA 1
ATOM 889 C C . GLY A 1 115 ? -1.869 -7.192 -5.455 1.00 89.25 115 GLY A C 1
ATOM 890 O O . GLY A 1 115 ? -0.822 -7.584 -4.938 1.00 89.25 115 GLY A O 1
ATOM 891 N N . TYR A 1 116 ? -2.438 -6.039 -5.137 1.00 90.31 116 TYR A N 1
ATOM 892 C CA . TYR A 1 116 ? -1.856 -5.042 -4.251 1.00 90.31 116 TYR A CA 1
ATOM 893 C C . TYR A 1 116 ? -2.846 -4.662 -3.153 1.00 90.31 116 TYR A C 1
ATOM 895 O O . TYR A 1 116 ? -4.031 -4.482 -3.436 1.00 90.31 116 TYR A O 1
ATOM 903 N N . LEU A 1 117 ? -2.354 -4.482 -1.929 1.00 91.31 117 LEU A N 1
ATOM 904 C CA . LEU A 1 117 ? -3.111 -3.874 -0.834 1.00 91.31 117 LEU A CA 1
ATOM 905 C C . LEU A 1 117 ? -2.658 -2.420 -0.707 1.00 91.31 117 LEU A C 1
ATOM 907 O O . LEU A 1 117 ? -1.498 -2.148 -0.398 1.00 91.31 117 LEU A O 1
ATOM 911 N N . VAL A 1 118 ? -3.545 -1.473 -1.001 1.00 89.88 118 VAL A N 1
ATOM 912 C CA . VAL A 1 118 ? -3.213 -0.045 -1.079 1.00 89.88 118 VAL A CA 1
ATOM 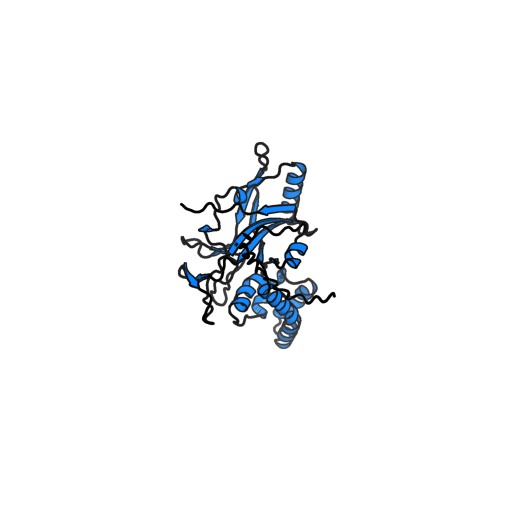913 C C . VAL A 1 118 ? -3.862 0.708 0.065 1.00 89.88 118 VAL A C 1
ATOM 915 O O . VAL A 1 118 ? -5.081 0.842 0.090 1.00 89.88 118 VAL A O 1
ATOM 918 N N . GLY A 1 119 ? -3.047 1.243 0.977 1.00 89.06 119 GLY A N 1
ATOM 919 C CA . GLY A 1 119 ? -3.531 2.077 2.077 1.00 89.06 119 GLY A CA 1
ATOM 920 C C . GLY A 1 119 ? -4.235 3.342 1.578 1.00 89.06 119 GLY A C 1
ATOM 921 O O . GLY A 1 119 ? -3.732 4.049 0.696 1.00 89.06 119 GLY A O 1
ATOM 922 N N . VAL A 1 120 ? -5.397 3.639 2.157 1.00 87.69 120 VAL A N 1
ATOM 923 C CA . VAL A 1 120 ? -6.291 4.715 1.717 1.00 87.69 120 VAL A CA 1
ATOM 924 C C . VAL A 1 120 ? -6.446 5.745 2.824 1.00 87.69 120 VAL A C 1
ATOM 926 O O . VAL A 1 120 ? -6.731 5.410 3.974 1.00 87.69 120 VAL A O 1
ATOM 929 N N . ARG A 1 121 ? -6.301 7.029 2.485 1.00 87.81 121 ARG A N 1
ATOM 930 C CA . ARG A 1 121 ? -6.662 8.096 3.423 1.00 87.81 121 ARG A CA 1
ATOM 931 C C . ARG A 1 121 ? -8.174 8.185 3.499 1.00 87.81 121 ARG A C 1
ATOM 933 O O . ARG A 1 121 ? -8.842 8.151 2.469 1.00 87.81 121 ARG A O 1
ATOM 940 N N . TYR A 1 122 ? -8.705 8.356 4.696 1.00 88.62 122 TYR A N 1
ATOM 941 C CA . TYR A 1 122 ? -10.141 8.402 4.908 1.00 88.62 122 TYR A CA 1
ATOM 942 C C . TYR A 1 122 ? -10.534 9.595 5.777 1.00 88.62 122 TYR A C 1
ATOM 944 O O . TYR A 1 122 ? -9.737 10.135 6.542 1.00 88.62 122 TYR A O 1
ATOM 952 N N . SER A 1 123 ? -11.785 10.013 5.637 1.00 89.19 123 SER A N 1
ATOM 953 C CA . SER A 1 123 ? -12.477 10.887 6.576 1.00 89.19 123 SER A CA 1
ATOM 954 C C . SER A 1 123 ? -13.843 10.273 6.832 1.00 89.19 123 SER A C 1
ATOM 956 O O . SER A 1 123 ? -14.563 9.958 5.882 1.00 89.19 123 SER A O 1
ATOM 958 N N . LEU A 1 124 ? -14.150 10.058 8.109 1.00 87.75 124 LEU A N 1
ATOM 959 C CA . LEU A 1 124 ? -15.417 9.510 8.571 1.00 87.75 124 LEU A CA 1
ATOM 960 C C . LEU A 1 124 ? -16.250 10.655 9.160 1.00 87.75 124 LEU A C 1
ATOM 962 O O . LEU A 1 124 ? -15.739 11.430 9.969 1.00 87.75 124 LEU A O 1
ATOM 966 N N . GLY A 1 125 ? -17.497 10.788 8.719 1.00 87.69 125 GLY A N 1
ATOM 967 C CA . GLY A 1 125 ? -18.469 11.714 9.294 1.00 87.69 125 GLY A CA 1
ATOM 968 C C . GLY A 1 125 ? -19.076 11.178 10.591 1.00 87.69 125 GLY A C 1
ATOM 969 O O . GLY A 1 125 ? -18.704 10.111 11.079 1.00 87.69 125 GLY A O 1
ATOM 970 N N . GLU A 1 126 ? -20.040 11.912 11.142 1.00 89.69 126 GLU A N 1
ATOM 971 C CA . GLU A 1 126 ? -20.836 11.408 12.263 1.00 89.69 126 GLU A CA 1
ATOM 972 C C . GLU A 1 126 ? -21.747 10.256 11.831 1.00 89.69 126 GLU A C 1
ATOM 974 O O . GLU A 1 126 ? -22.169 10.186 10.676 1.00 89.69 126 GLU A O 1
ATOM 979 N N . TYR A 1 127 ? -22.028 9.342 12.763 1.00 88.19 127 TYR A N 1
ATOM 980 C CA . TYR A 1 127 ? -22.884 8.193 12.485 1.00 88.19 127 TYR A CA 1
ATOM 981 C C . TYR A 1 127 ? -24.323 8.651 12.243 1.00 88.19 127 TYR A C 1
ATOM 983 O O . TYR A 1 127 ? -24.940 9.303 13.088 1.00 88.19 127 TYR A O 1
ATOM 991 N N . ASP A 1 128 ? -24.854 8.292 11.084 1.00 88.50 128 ASP A N 1
ATOM 992 C CA . ASP A 1 128 ? -26.235 8.525 10.699 1.00 88.50 128 ASP A CA 1
ATOM 993 C C . ASP A 1 128 ? -27.085 7.367 11.234 1.00 88.50 128 ASP A C 1
ATOM 995 O O . ASP A 1 128 ? -27.152 6.296 10.629 1.00 88.50 128 ASP A O 1
ATOM 999 N N . PHE A 1 129 ? -27.696 7.571 12.405 1.00 86.12 129 PHE A N 1
ATOM 1000 C CA . PHE A 1 129 ? -28.525 6.559 13.069 1.00 86.12 129 PHE A CA 1
ATOM 1001 C C . PHE A 1 129 ? -29.774 6.184 12.263 1.00 86.12 129 PHE A C 1
ATOM 1003 O O . PHE A 1 129 ? -30.237 5.050 12.365 1.00 86.12 129 PHE A O 1
ATOM 1010 N N . GLU A 1 130 ? -30.313 7.113 11.468 1.00 87.75 130 GLU A N 1
ATOM 1011 C CA . GLU A 1 130 ? -31.500 6.875 10.642 1.00 87.75 130 GLU A CA 1
ATOM 1012 C C . GLU A 1 130 ? -31.178 5.899 9.504 1.00 87.75 130 GLU A C 1
ATOM 1014 O O . GLU A 1 130 ? -31.933 4.962 9.251 1.00 87.75 130 GLU A O 1
ATOM 1019 N N . HIS A 1 131 ? -30.013 6.067 8.873 1.00 85.88 131 HIS A N 1
ATOM 1020 C CA . HIS A 1 131 ? -29.593 5.263 7.723 1.00 85.88 131 HIS A CA 1
ATOM 1021 C C . HIS A 1 131 ? -28.542 4.189 8.047 1.00 85.88 131 HIS A C 1
ATOM 1023 O O . HIS A 1 131 ? -28.035 3.549 7.124 1.00 85.88 131 HIS A O 1
ATOM 1029 N N . ARG A 1 132 ? -28.194 4.013 9.328 1.00 87.94 132 ARG A N 1
ATOM 1030 C CA . ARG A 1 132 ? -27.232 3.026 9.857 1.00 87.94 132 ARG A CA 1
ATOM 1031 C C . ARG A 1 132 ? -25.888 2.999 9.128 1.00 87.94 132 ARG A C 1
ATOM 1033 O O . ARG A 1 132 ? -25.407 1.969 8.649 1.00 87.94 132 ARG A O 1
ATOM 1040 N N . ARG A 1 133 ? -25.290 4.177 8.971 1.00 87.00 133 ARG A N 1
ATOM 1041 C CA . ARG A 1 133 ? -24.060 4.336 8.187 1.00 87.00 133 ARG A CA 1
ATOM 1042 C C . ARG A 1 133 ? -23.226 5.516 8.646 1.00 87.00 133 ARG A C 1
ATOM 1044 O O . ARG A 1 133 ? -23.742 6.503 9.157 1.00 87.00 133 ARG A O 1
ATOM 1051 N N . PHE A 1 134 ? -21.934 5.462 8.361 1.00 88.19 134 PHE A N 1
ATOM 1052 C CA . PHE A 1 134 ? -21.080 6.642 8.394 1.00 88.19 134 PHE A CA 1
ATOM 1053 C C . PHE A 1 134 ? -20.953 7.242 6.996 1.00 88.19 134 PHE A C 1
ATOM 1055 O O . PHE A 1 134 ? -20.673 6.496 6.057 1.00 88.19 134 PHE A O 1
ATOM 1062 N N . PRO A 1 135 ? -21.053 8.569 6.829 1.00 89.50 135 PRO A N 1
ATOM 1063 C CA . PRO A 1 135 ? -20.469 9.237 5.677 1.00 89.50 135 PRO A CA 1
ATOM 1064 C C . PRO A 1 135 ? -18.966 8.942 5.638 1.00 89.50 135 PRO A C 1
ATOM 1066 O O . PRO A 1 135 ? -18.261 9.113 6.630 1.00 89.50 135 PRO A O 1
ATOM 1069 N N . LEU A 1 136 ? -18.472 8.493 4.496 1.00 88.25 136 LEU A N 1
ATOM 1070 C CA . LEU A 1 136 ? -17.090 8.108 4.267 1.00 88.25 136 LEU A CA 1
ATOM 1071 C C . LEU A 1 136 ? -16.555 8.900 3.078 1.00 88.25 136 LEU A C 1
ATOM 1073 O O . LEU A 1 136 ? -17.229 9.073 2.067 1.00 88.25 136 LEU A O 1
ATOM 1077 N N . LYS A 1 137 ? -15.321 9.382 3.185 1.00 87.44 137 LYS A N 1
ATOM 1078 C CA . LYS A 1 137 ? -14.592 9.954 2.057 1.00 87.44 137 LYS A CA 1
ATOM 1079 C C . LYS A 1 137 ? -13.227 9.307 1.958 1.00 87.44 137 LYS A C 1
ATOM 1081 O O . LYS A 1 137 ? -12.361 9.572 2.788 1.00 87.44 137 LYS A O 1
ATOM 1086 N N . LEU A 1 138 ? -13.033 8.513 0.913 1.00 85.31 138 LEU A N 1
ATOM 1087 C CA . LEU A 1 138 ? -11.769 7.850 0.606 1.00 85.31 138 LEU A CA 1
ATOM 1088 C C . LEU A 1 138 ? -10.916 8.698 -0.340 1.00 85.31 138 LEU A C 1
ATOM 1090 O O . LEU A 1 138 ? -11.424 9.365 -1.245 1.00 85.31 138 LEU A O 1
ATOM 1094 N N . GLN A 1 139 ? -9.606 8.700 -0.116 1.00 81.12 139 GLN A N 1
ATOM 1095 C CA . GLN A 1 139 ? -8.650 9.525 -0.842 1.00 81.12 139 GLN A CA 1
ATOM 1096 C C . GLN A 1 139 ? -7.357 8.754 -1.117 1.00 81.12 139 GLN A C 1
ATOM 1098 O O . GLN A 1 139 ? -6.704 8.228 -0.215 1.00 81.12 139 GLN A O 1
ATOM 1103 N N . LEU A 1 140 ? -6.952 8.779 -2.383 1.00 79.75 140 LEU A N 1
ATOM 1104 C CA . LEU A 1 140 ? -5.621 8.402 -2.850 1.00 79.75 140 LEU A CA 1
ATOM 1105 C C . LEU A 1 140 ? -4.893 9.646 -3.366 1.00 79.75 140 LEU A C 1
ATOM 1107 O O . LEU A 1 140 ? -5.514 10.676 -3.646 1.00 79.75 140 LEU A O 1
ATOM 1111 N N . GLN A 1 141 ? -3.572 9.559 -3.507 1.00 77.56 141 GLN A N 1
ATOM 1112 C CA . GLN A 1 141 ? -2.797 10.655 -4.075 1.00 77.56 141 GLN A CA 1
ATOM 1113 C C . GLN A 1 141 ? -3.156 10.829 -5.553 1.00 77.56 141 GLN A C 1
ATOM 1115 O O . GLN A 1 141 ? -3.095 9.878 -6.324 1.00 77.56 141 GLN A O 1
ATOM 1120 N N . VAL A 1 142 ? -3.500 12.048 -5.966 1.00 72.75 142 VAL A N 1
ATOM 1121 C CA . VAL A 1 142 ? -3.869 12.310 -7.361 1.00 72.75 142 VAL A CA 1
ATOM 1122 C C . VAL A 1 142 ? -2.636 12.686 -8.176 1.00 72.75 142 VAL A C 1
ATOM 1124 O O . VAL A 1 142 ? -1.983 13.700 -7.915 1.00 72.75 142 VAL A O 1
ATOM 1127 N N . ALA A 1 143 ? -2.335 11.895 -9.201 1.00 66.06 143 ALA A N 1
ATOM 1128 C CA . ALA A 1 143 ? -1.429 12.284 -10.266 1.00 66.06 143 ALA A CA 1
ATOM 1129 C C . ALA A 1 143 ? -2.180 13.190 -11.255 1.00 66.06 143 ALA A C 1
ATOM 1131 O O . ALA A 1 143 ? -3.265 12.849 -11.720 1.00 66.06 143 ALA A O 1
ATOM 1132 N N . LYS A 1 144 ? -1.588 14.349 -11.582 1.00 66.06 144 LYS A N 1
ATOM 1133 C CA . LYS A 1 144 ? -2.172 15.386 -12.460 1.00 66.06 144 LYS A CA 1
ATOM 1134 C C . LYS A 1 144 ? -3.560 15.878 -11.995 1.00 66.06 144 LYS A C 1
ATOM 1136 O O . LYS A 1 144 ? -4.537 15.750 -12.728 1.00 66.06 144 LYS A O 1
ATOM 1141 N N . PRO A 1 145 ? -3.661 16.528 -10.824 1.00 63.34 145 PRO A N 1
ATOM 1142 C CA . PRO A 1 145 ? -4.939 16.920 -10.210 1.00 63.34 145 PRO A CA 1
ATOM 1143 C C . PRO A 1 145 ? -5.797 17.924 -11.005 1.00 63.34 145 PRO A C 1
ATOM 1145 O O . PRO A 1 145 ? -6.881 18.274 -10.558 1.00 63.34 145 PRO A O 1
ATOM 1148 N N . ARG A 1 146 ? -5.319 18.429 -12.148 1.00 63.84 146 ARG A N 1
ATOM 1149 C CA . ARG A 1 146 ? -6.008 19.421 -12.994 1.00 63.84 146 ARG A CA 1
ATOM 1150 C C . ARG A 1 146 ? -6.247 18.926 -14.428 1.00 63.84 146 ARG A C 1
ATOM 1152 O O . ARG A 1 146 ? -6.443 19.744 -15.319 1.00 63.84 146 ARG A O 1
ATOM 1159 N N . SER A 1 147 ? -6.157 17.617 -14.662 1.00 62.31 147 SER A N 1
ATOM 1160 C CA . SER A 1 147 ? -6.399 16.989 -15.967 1.00 62.31 147 SER A CA 1
ATOM 1161 C C . SER A 1 147 ? -7.650 16.118 -15.913 1.00 62.31 147 SER A C 1
ATOM 1163 O O . SER A 1 147 ? -7.927 15.534 -14.869 1.00 62.31 147 SER A O 1
ATOM 1165 N N . ASN A 1 148 ? -8.341 15.961 -17.045 1.00 61.16 148 ASN A N 1
ATOM 1166 C CA . ASN A 1 148 ? -9.418 14.970 -17.193 1.00 61.16 148 ASN A CA 1
ATOM 1167 C C . ASN A 1 148 ? -8.900 13.530 -16.996 1.00 61.16 148 ASN A C 1
ATOM 1169 O O . ASN A 1 148 ? -9.649 12.651 -16.589 1.00 61.16 148 ASN A O 1
ATOM 1173 N N . ASP A 1 149 ? -7.594 13.322 -17.193 1.00 61.78 149 ASP A N 1
ATOM 1174 C CA . ASP A 1 149 ? -6.891 12.057 -16.954 1.00 61.78 149 ASP A CA 1
ATOM 1175 C C . ASP A 1 149 ? -6.268 11.998 -15.546 1.00 61.78 149 ASP A C 1
ATOM 1177 O O . ASP A 1 149 ? -5.105 11.614 -15.379 1.00 61.78 149 ASP A O 1
ATOM 1181 N N . SER A 1 150 ? -6.974 12.480 -14.521 1.00 69.94 150 SER A N 1
ATOM 1182 C CA . SER A 1 150 ? -6.477 12.439 -13.144 1.00 69.94 150 SER A CA 1
ATOM 1183 C C . SER A 1 150 ? -6.462 10.998 -12.627 1.00 69.94 150 SER A C 1
ATOM 1185 O O . SER A 1 150 ? -7.516 10.379 -12.487 1.00 69.94 150 SER A O 1
ATOM 1187 N N . TYR A 1 151 ? -5.278 10.470 -12.316 1.00 72.69 151 TYR A N 1
ATOM 1188 C CA . TYR A 1 151 ? -5.116 9.113 -11.786 1.00 72.69 151 TYR A CA 1
ATOM 1189 C C . TYR A 1 151 ? -4.994 9.129 -10.266 1.00 72.69 151 TYR A C 1
ATOM 1191 O O . TYR A 1 151 ? -4.300 9.974 -9.703 1.00 72.69 151 TYR A O 1
ATOM 1199 N N . HIS A 1 152 ? -5.621 8.159 -9.607 1.00 78.88 152 HIS A N 1
ATOM 1200 C CA . HIS A 1 152 ? -5.596 7.987 -8.157 1.00 78.88 152 HIS A CA 1
ATOM 1201 C C . HIS A 1 152 ? -4.584 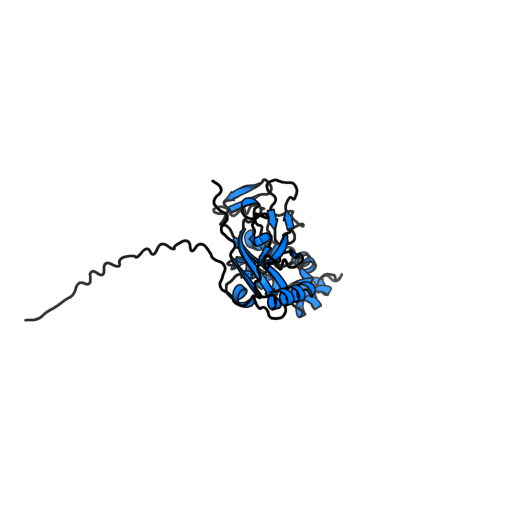6.898 -7.789 1.00 78.88 152 HIS A C 1
ATOM 1203 O O . HIS A 1 152 ? -4.818 5.732 -8.079 1.00 78.88 152 HIS A O 1
ATOM 1209 N N . CYS A 1 153 ? -3.452 7.271 -7.197 1.00 76.56 153 CYS A N 1
ATOM 1210 C CA . CYS A 1 153 ? -2.261 6.432 -7.055 1.00 76.56 153 CYS A CA 1
ATOM 1211 C C . CYS A 1 153 ? -1.911 6.101 -5.595 1.00 76.56 153 CYS A C 1
ATOM 1213 O O . CYS A 1 153 ? -2.131 6.910 -4.685 1.00 76.56 153 CYS A O 1
ATOM 1215 N N . SER A 1 154 ? -1.283 4.939 -5.388 1.00 75.44 154 SER A N 1
ATOM 1216 C CA . SER A 1 154 ? -0.642 4.568 -4.127 1.00 75.44 154 SER A CA 1
ATOM 1217 C C . SER A 1 154 ? 0.675 5.336 -3.956 1.00 75.44 154 SER A C 1
ATOM 1219 O O . SER A 1 154 ? 1.604 5.158 -4.739 1.00 75.44 154 SER A O 1
ATOM 1221 N N . GLY A 1 155 ? 0.787 6.190 -2.939 1.00 65.56 155 GLY A N 1
ATOM 1222 C CA . GLY A 1 155 ? 2.065 6.793 -2.538 1.00 65.56 155 GLY A CA 1
ATOM 1223 C C . GLY A 1 155 ? 2.769 7.692 -3.571 1.00 65.56 155 GLY A C 1
ATOM 1224 O O . GLY A 1 155 ? 2.189 8.175 -4.547 1.00 65.56 155 GLY A O 1
ATOM 1225 N N . ALA A 1 156 ? 4.049 7.967 -3.298 1.00 52.12 156 ALA A N 1
ATOM 1226 C CA . ALA A 1 156 ? 4.831 8.932 -4.055 1.00 52.12 156 ALA A CA 1
ATOM 1227 C C . ALA A 1 156 ? 5.244 8.389 -5.432 1.00 52.12 156 ALA A C 1
ATOM 1229 O O . ALA A 1 156 ? 5.893 7.355 -5.555 1.00 52.12 156 ALA A O 1
ATOM 1230 N N . TYR A 1 157 ? 4.907 9.166 -6.458 1.00 52.88 157 TYR A N 1
ATOM 1231 C CA . TYR A 1 157 ? 5.538 9.180 -7.776 1.00 52.88 157 TYR A CA 1
ATOM 1232 C C . TYR A 1 157 ? 7.068 9.062 -7.676 1.00 52.88 157 TYR A C 1
ATOM 1234 O O . TYR A 1 157 ? 7.653 9.718 -6.810 1.00 52.88 157 TYR A O 1
ATOM 1242 N N . ASP A 1 158 ? 7.725 8.307 -8.567 1.00 54.59 158 ASP A N 1
ATOM 1243 C CA . ASP A 1 158 ? 9.191 8.312 -8.652 1.00 54.59 158 ASP A CA 1
ATOM 1244 C C . ASP A 1 158 ? 9.663 9.718 -9.061 1.00 54.59 158 ASP A C 1
ATOM 1246 O O . ASP A 1 158 ? 9.716 10.078 -10.243 1.00 54.59 158 ASP A O 1
ATOM 1250 N N . LYS A 1 159 ? 9.979 10.530 -8.044 1.00 47.44 159 LYS A N 1
ATOM 1251 C CA . LYS A 1 159 ? 10.447 11.911 -8.183 1.00 47.44 159 LYS A CA 1
ATOM 1252 C C . LYS A 1 159 ? 11.830 11.989 -8.823 1.00 47.44 159 LYS A C 1
ATOM 1254 O O . LYS A 1 159 ? 12.138 13.008 -9.429 1.00 47.44 159 LYS A O 1
ATOM 1259 N N . ILE A 1 160 ? 12.659 10.949 -8.689 1.00 49.31 160 ILE A N 1
ATOM 1260 C CA . ILE A 1 160 ? 14.060 10.980 -9.134 1.00 49.31 160 ILE A CA 1
ATOM 1261 C C . ILE A 1 160 ? 14.122 10.953 -10.661 1.00 49.31 160 ILE A C 1
ATOM 1263 O O . ILE A 1 160 ? 14.978 11.600 -11.260 1.00 49.31 160 ILE A O 1
ATOM 1267 N N . ARG A 1 161 ? 13.196 10.235 -11.308 1.00 55.59 161 ARG A N 1
ATOM 1268 C CA . ARG A 1 161 ? 13.170 10.106 -12.775 1.00 55.59 161 ARG A CA 1
ATOM 1269 C C . ARG A 1 161 ? 11.903 10.631 -13.430 1.00 55.59 161 ARG A C 1
ATOM 1271 O O . ARG A 1 161 ? 11.734 10.440 -14.632 1.00 55.59 161 ARG A O 1
ATOM 1278 N N . ASN A 1 162 ? 11.025 11.281 -12.665 1.00 54.00 162 ASN A N 1
ATOM 1279 C CA . ASN A 1 162 ? 9.696 11.684 -13.111 1.00 54.00 162 ASN A CA 1
ATOM 1280 C C . ASN A 1 162 ? 8.987 10.529 -13.839 1.00 54.00 162 ASN A C 1
ATOM 1282 O O . ASN A 1 162 ? 8.532 10.692 -14.975 1.00 54.00 162 ASN A O 1
ATOM 1286 N N . THR A 1 163 ? 8.940 9.343 -13.227 1.00 52.47 163 THR A N 1
ATOM 1287 C CA . THR A 1 163 ? 8.312 8.171 -13.852 1.00 52.47 163 THR A CA 1
ATOM 1288 C C . THR A 1 163 ? 7.079 7.678 -13.097 1.00 52.47 163 THR A C 1
ATOM 1290 O O . THR A 1 163 ? 7.049 7.614 -11.872 1.00 52.47 163 THR A O 1
ATOM 1293 N N . LEU A 1 164 ? 6.009 7.382 -13.850 1.00 54.84 164 LEU A N 1
ATOM 1294 C CA . LEU A 1 164 ? 4.646 7.149 -13.333 1.00 54.84 164 LEU A CA 1
ATOM 1295 C C . LEU A 1 164 ? 4.389 5.671 -12.988 1.00 54.84 164 LEU A C 1
ATOM 1297 O O . LEU A 1 164 ? 3.327 5.166 -13.319 1.00 54.84 164 LEU A O 1
ATOM 1301 N N . LEU A 1 165 ? 5.318 4.953 -12.345 1.00 57.81 165 LEU A N 1
ATOM 1302 C CA . LEU A 1 165 ? 5.040 3.568 -11.925 1.00 57.81 165 LEU A CA 1
ATOM 1303 C C . LEU A 1 165 ? 4.666 3.486 -10.448 1.00 57.81 165 LEU A C 1
ATOM 1305 O O . LEU A 1 165 ? 5.493 3.217 -9.589 1.00 57.81 165 LEU A O 1
ATOM 1309 N N . SER A 1 166 ? 3.379 3.718 -10.205 1.00 69.44 166 SER A N 1
ATOM 1310 C CA . SER A 1 166 ? 2.649 3.415 -8.975 1.00 69.44 166 SER A CA 1
ATOM 1311 C C . SER A 1 166 ? 1.385 2.628 -9.356 1.00 69.44 166 SER A C 1
ATOM 1313 O O . SER A 1 166 ? 0.961 2.672 -10.518 1.00 69.44 166 SER A O 1
ATOM 1315 N N . ALA A 1 167 ? 0.797 1.884 -8.416 1.00 72.31 167 ALA A N 1
ATOM 1316 C CA . ALA A 1 167 ? -0.523 1.307 -8.626 1.00 72.31 167 ALA A CA 1
ATOM 1317 C C . ALA A 1 167 ? -1.540 2.451 -8.631 1.00 72.31 167 ALA A C 1
ATOM 1319 O O . ALA A 1 167 ? -1.751 3.098 -7.601 1.00 72.31 167 ALA A O 1
ATOM 1320 N N . CYS A 1 168 ? -2.150 2.723 -9.787 1.00 76.38 168 CYS A N 1
ATOM 1321 C CA . CYS A 1 168 ? -3.162 3.761 -9.880 1.00 76.38 168 CYS A CA 1
ATOM 1322 C C . CYS A 1 168 ? -4.447 3.269 -10.527 1.00 76.38 168 CYS A C 1
ATOM 1324 O O . CYS A 1 168 ? -4.455 2.457 -11.452 1.00 76.38 168 CYS A O 1
ATOM 1326 N N . VAL A 1 169 ? -5.541 3.856 -10.072 1.00 73.81 169 VAL A N 1
ATOM 1327 C CA . VAL A 1 169 ? -6.868 3.680 -10.641 1.00 73.81 169 VAL A CA 1
ATOM 1328 C C . VAL A 1 169 ? -7.129 4.849 -11.584 1.00 73.81 169 VAL A C 1
ATOM 1330 O O . VAL A 1 169 ? -6.886 6.012 -11.239 1.00 73.81 169 VAL A O 1
ATOM 1333 N N . GLY A 1 170 ? -7.575 4.538 -12.801 1.00 66.38 170 GLY A N 1
ATOM 1334 C CA . GLY A 1 170 ? -8.051 5.549 -13.742 1.00 66.38 170 GLY A CA 1
ATOM 1335 C C . GLY A 1 170 ? -9.352 6.195 -13.255 1.00 66.38 170 GLY A C 1
ATOM 1336 O O . GLY A 1 170 ? -10.100 5.553 -12.521 1.00 66.38 170 GLY A O 1
ATOM 1337 N N . PRO A 1 171 ? -9.661 7.431 -13.677 1.00 61.12 171 PRO A N 1
ATOM 1338 C CA . PRO A 1 171 ? -10.863 8.140 -13.235 1.00 61.12 171 PRO A CA 1
ATOM 1339 C C . PRO A 1 171 ? -12.158 7.398 -13.607 1.00 61.12 171 PRO A C 1
ATOM 1341 O O . PRO A 1 171 ? -13.093 7.380 -12.817 1.00 61.12 171 PRO A O 1
ATOM 1344 N N . ILE A 1 172 ? -12.179 6.694 -14.744 1.00 58.66 172 ILE A N 1
ATOM 1345 C CA . ILE A 1 172 ? -13.303 5.836 -15.165 1.00 58.66 172 ILE A CA 1
ATOM 1346 C C . ILE A 1 172 ? -13.535 4.631 -14.233 1.00 58.66 172 ILE A C 1
ATOM 1348 O O . ILE A 1 172 ? -14.665 4.199 -14.044 1.00 58.66 172 ILE A O 1
ATOM 1352 N N . ASN A 1 173 ? -12.476 4.133 -13.588 1.00 59.34 173 ASN A N 1
ATOM 1353 C CA . ASN A 1 173 ? -12.522 2.995 -12.663 1.00 59.34 173 ASN A CA 1
ATOM 1354 C C . ASN A 1 173 ? -12.638 3.454 -11.194 1.00 59.34 173 ASN A C 1
ATOM 1356 O O . ASN A 1 173 ? -12.767 2.633 -10.287 1.00 59.34 173 ASN A O 1
ATOM 1360 N N . TRP A 1 174 ? -12.587 4.769 -10.956 1.00 64.06 174 TRP A N 1
ATOM 1361 C CA . TRP A 1 174 ? -12.714 5.424 -9.659 1.00 64.06 174 TRP A CA 1
ATOM 1362 C C . TRP A 1 174 ? -13.906 6.385 -9.688 1.00 64.06 174 TRP A C 1
ATOM 1364 O O . TRP A 1 174 ? -13.765 7.605 -9.791 1.00 64.06 174 TRP A O 1
ATOM 1374 N N . ASN A 1 175 ? -15.121 5.852 -9.580 1.00 64.12 175 ASN A N 1
ATOM 1375 C CA . ASN A 1 175 ? -16.289 6.711 -9.449 1.00 64.12 175 ASN A CA 1
ATOM 1376 C C . ASN A 1 175 ? -16.428 7.177 -7.995 1.00 64.12 175 ASN A C 1
ATOM 1378 O O . ASN A 1 175 ? -17.145 6.562 -7.217 1.00 64.12 175 ASN A O 1
ATOM 1382 N N . GLY A 1 176 ? -15.798 8.294 -7.623 1.00 60.44 176 GLY A N 1
ATOM 1383 C CA . GLY A 1 176 ? -15.928 8.888 -6.280 1.00 60.44 176 GLY A CA 1
ATOM 1384 C C . GLY A 1 176 ? -17.364 9.275 -5.877 1.00 60.44 176 GLY A C 1
ATOM 1385 O O . GLY A 1 176 ? -17.596 9.663 -4.733 1.00 60.44 176 GLY A O 1
ATOM 1386 N N . LYS A 1 177 ? -18.337 9.182 -6.798 1.00 63.72 177 LYS A N 1
ATOM 1387 C CA . LYS A 1 177 ? -19.768 9.319 -6.500 1.00 63.72 177 LYS A CA 1
ATOM 1388 C C . LYS A 1 177 ? -20.455 7.993 -6.153 1.00 63.72 177 LYS A C 1
ATOM 1390 O O . LYS A 1 177 ? -21.645 7.987 -5.858 1.00 63.72 177 LYS A O 1
ATOM 1395 N N . HIS A 1 178 ? -19.731 6.880 -6.206 1.00 68.69 178 HIS A N 1
ATOM 1396 C CA . HIS A 1 178 ? -20.264 5.565 -5.906 1.00 68.69 178 HIS A CA 1
ATOM 1397 C C . HIS A 1 178 ? -20.592 5.451 -4.402 1.00 68.69 178 HIS A C 1
ATOM 1399 O O . HIS A 1 178 ? -19.721 5.755 -3.583 1.00 68.69 178 HIS A O 1
ATOM 1405 N N . PRO A 1 179 ? -21.789 4.969 -4.006 1.00 68.12 179 PRO A N 1
ATOM 1406 C CA . PRO A 1 179 ? -22.184 4.846 -2.599 1.00 68.12 179 PRO A CA 1
ATOM 1407 C C . PRO A 1 179 ? -21.170 4.112 -1.709 1.00 68.12 179 PRO A C 1
ATOM 1409 O O . PRO A 1 179 ? -20.894 4.568 -0.608 1.00 68.12 179 PRO A O 1
ATOM 1412 N N . ALA A 1 180 ? -20.544 3.044 -2.215 1.00 66.38 180 ALA A N 1
ATOM 1413 C CA . ALA A 1 180 ? -19.477 2.299 -1.523 1.00 66.38 180 ALA A CA 1
ATOM 1414 C C . ALA A 1 180 ? -18.236 3.140 -1.134 1.00 66.38 180 ALA A C 1
ATOM 1416 O O . ALA A 1 180 ? -17.468 2.742 -0.267 1.00 66.38 180 ALA A O 1
ATOM 1417 N N . PHE A 1 181 ? -18.027 4.302 -1.762 1.00 72.56 181 PHE A N 1
ATOM 1418 C CA . PHE A 1 181 ? -16.961 5.248 -1.410 1.00 72.56 181 PHE A CA 1
ATOM 1419 C C . PHE A 1 181 ? -17.452 6.455 -0.614 1.00 72.56 181 PHE A C 1
ATOM 1421 O O . PHE A 1 181 ? -16.629 7.245 -0.150 1.00 72.56 181 PHE A O 1
ATOM 1428 N N . GLN A 1 182 ? -18.772 6.608 -0.501 1.00 78.69 182 GLN A N 1
ATOM 1429 C CA . GLN A 1 182 ? -19.436 7.709 0.190 1.00 78.69 182 GLN A CA 1
ATOM 1430 C C . GLN A 1 182 ? -19.970 7.310 1.556 1.00 78.69 182 GLN A C 1
ATOM 1432 O O . GLN A 1 182 ? -20.218 8.185 2.383 1.00 78.69 182 GLN A O 1
ATOM 1437 N N . TYR A 1 183 ? -20.183 6.015 1.786 1.00 83.62 183 TYR A N 1
ATOM 1438 C CA . TYR A 1 183 ? -20.791 5.513 3.004 1.00 83.62 183 TYR A CA 1
ATOM 1439 C C . TYR A 1 183 ? -20.158 4.197 3.449 1.00 83.62 183 TYR A C 1
ATOM 1441 O O . TYR A 1 183 ? -19.859 3.331 2.629 1.00 83.62 183 TYR A O 1
ATOM 1449 N N . LEU A 1 184 ? -20.023 4.041 4.763 1.00 85.75 184 LEU A N 1
ATOM 1450 C CA . LEU A 1 184 ? -19.719 2.782 5.431 1.00 85.75 184 LEU A CA 1
ATOM 1451 C C . LEU A 1 184 ? -20.975 2.322 6.173 1.00 85.75 184 LEU A C 1
ATOM 1453 O O . LEU A 1 184 ? -21.331 2.915 7.191 1.00 85.75 184 LEU A O 1
ATOM 1457 N N . ALA A 1 185 ? -21.667 1.317 5.639 1.00 83.25 185 ALA A N 1
ATOM 1458 C CA . ALA A 1 185 ? -22.851 0.743 6.274 1.00 83.25 185 ALA A CA 1
ATOM 1459 C C . ALA A 1 185 ? -22.428 -0.224 7.386 1.00 83.25 185 ALA A C 1
ATOM 1461 O O . ALA A 1 185 ? -21.640 -1.137 7.135 1.00 83.25 185 ALA A O 1
ATOM 1462 N N . ILE A 1 186 ? -22.925 0.000 8.602 1.00 84.00 186 ILE A N 1
ATOM 1463 C CA . ILE A 1 186 ? -22.684 -0.858 9.765 1.00 84.00 186 ILE A CA 1
ATOM 1464 C C . ILE A 1 186 ? -24.001 -0.915 10.530 1.00 84.00 186 ILE A C 1
ATOM 1466 O O . ILE A 1 186 ? -24.433 0.094 11.072 1.00 84.00 186 ILE A O 1
ATOM 1470 N N . ASP A 1 187 ? -24.643 -2.079 10.555 1.00 82.50 187 ASP A N 1
ATOM 1471 C CA . ASP A 1 187 ? -25.951 -2.229 11.201 1.00 82.50 187 ASP A CA 1
ATOM 1472 C C . ASP A 1 187 ? -25.863 -2.291 12.730 1.00 82.50 187 ASP A C 1
ATOM 1474 O O . ASP A 1 187 ? -26.782 -1.846 13.423 1.00 82.50 187 ASP A O 1
ATOM 1478 N N . ASP A 1 188 ? -24.765 -2.836 13.253 1.00 86.38 188 ASP A N 1
ATOM 1479 C CA . ASP A 1 188 ? -24.526 -2.973 14.685 1.00 86.38 188 ASP A CA 1
ATOM 1480 C C . ASP A 1 188 ? -23.889 -1.702 15.270 1.00 86.38 188 ASP A C 1
ATOM 1482 O O . ASP A 1 188 ? -22.788 -1.286 14.902 1.00 86.38 188 ASP A O 1
ATOM 1486 N N . ILE A 1 189 ? -24.590 -1.084 16.220 1.00 86.25 189 ILE A N 1
ATOM 1487 C CA . ILE A 1 189 ? -24.162 0.153 16.878 1.00 86.25 189 ILE A CA 1
ATOM 1488 C C . ILE A 1 189 ? -22.904 -0.080 17.725 1.00 86.25 189 ILE A C 1
ATOM 1490 O O . ILE A 1 189 ? -22.039 0.799 17.770 1.00 86.25 189 ILE A O 1
ATOM 1494 N N . GLU A 1 190 ? -22.770 -1.240 18.372 1.00 88.31 190 GLU A N 1
ATOM 1495 C CA . GLU A 1 190 ? -21.587 -1.557 19.179 1.00 88.31 190 GLU A CA 1
ATOM 1496 C C . GLU A 1 190 ? -20.354 -1.687 18.277 1.00 88.31 190 GLU A C 1
ATOM 1498 O O . GLU A 1 190 ? -19.320 -1.057 18.526 1.00 88.31 190 GLU A O 1
ATOM 1503 N N . GLN A 1 191 ? -20.496 -2.395 17.153 1.00 86.88 191 GLN A N 1
ATOM 1504 C CA . GLN A 1 191 ? -19.459 -2.495 16.127 1.00 86.88 191 GLN A CA 1
ATOM 1505 C C . GLN A 1 191 ? -19.106 -1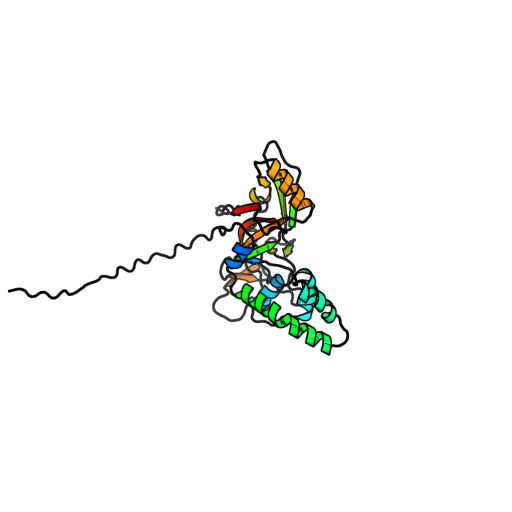.125 15.520 1.00 86.88 191 GLN A C 1
ATOM 1507 O O . GLN A 1 191 ? -17.927 -0.819 15.319 1.00 86.88 191 GLN A O 1
ATOM 1512 N N . ALA A 1 192 ? -20.098 -0.267 15.264 1.00 86.69 192 ALA A N 1
ATOM 1513 C CA . ALA A 1 192 ? -19.879 1.081 14.743 1.00 86.69 192 ALA A CA 1
ATOM 1514 C C . ALA A 1 192 ? -19.052 1.946 15.711 1.00 86.69 192 ALA A C 1
ATOM 1516 O O . ALA A 1 192 ? -18.134 2.658 15.286 1.00 86.69 192 ALA A O 1
ATOM 1517 N N . GLN A 1 193 ? -19.336 1.865 17.015 1.00 88.50 193 GLN A N 1
ATOM 1518 C CA . GLN A 1 193 ? -18.565 2.558 18.051 1.00 88.50 193 GLN A CA 1
ATOM 1519 C C . GLN A 1 193 ? -17.138 2.017 18.157 1.00 88.50 193 GLN A C 1
ATOM 1521 O O . GLN A 1 193 ? -16.192 2.810 18.194 1.00 88.50 193 GLN A O 1
ATOM 1526 N N . LEU A 1 194 ? -16.974 0.691 18.136 1.00 90.56 194 LEU A N 1
ATOM 1527 C CA . LEU A 1 194 ? -15.665 0.041 18.150 1.00 90.56 194 LEU A CA 1
ATOM 1528 C C . LEU A 1 194 ? -14.805 0.497 16.964 1.00 90.56 194 LEU A C 1
ATOM 1530 O O . LEU A 1 194 ? -13.659 0.903 17.151 1.00 90.56 194 LEU A O 1
ATOM 1534 N N . ILE A 1 195 ? -15.366 0.500 15.754 1.00 89.50 195 ILE A N 1
ATOM 1535 C CA . ILE A 1 195 ? -14.668 0.945 14.543 1.00 89.50 195 ILE A CA 1
ATOM 1536 C C . ILE A 1 195 ? -14.274 2.419 14.647 1.00 89.50 195 ILE A C 1
ATOM 1538 O O . ILE A 1 195 ? -13.122 2.763 14.373 1.00 89.50 195 ILE A O 1
ATOM 1542 N N . LYS A 1 196 ? -15.190 3.290 15.094 1.00 89.44 196 LYS A N 1
ATOM 1543 C CA . LYS A 1 196 ? -14.891 4.715 15.303 1.00 89.44 196 LYS A CA 1
ATOM 1544 C C . LYS A 1 196 ? -13.731 4.890 16.289 1.00 89.44 196 LYS A C 1
ATOM 1546 O O . LYS A 1 196 ? -12.825 5.680 16.025 1.00 89.44 196 LYS A O 1
ATOM 1551 N N . GLN A 1 197 ? -13.723 4.133 17.388 1.00 92.06 197 GLN A N 1
ATOM 1552 C CA . GLN A 1 197 ? -12.657 4.169 18.388 1.00 92.06 197 GLN A CA 1
ATOM 1553 C C . GLN A 1 197 ? -11.317 3.676 17.826 1.00 92.06 197 GLN A C 1
ATOM 1555 O O . GLN A 1 197 ? -10.305 4.357 17.991 1.00 92.06 197 GLN A O 1
ATOM 1560 N N . ARG A 1 198 ? -11.299 2.522 17.148 1.00 92.81 198 ARG A N 1
ATOM 1561 C CA . ARG A 1 198 ? -10.085 1.949 16.548 1.00 92.81 198 ARG A CA 1
ATOM 1562 C C . ARG A 1 198 ? -9.471 2.892 15.513 1.00 92.81 198 ARG A C 1
ATOM 1564 O O . ARG A 1 198 ? -8.264 3.120 15.540 1.00 92.81 198 ARG A O 1
ATOM 1571 N N . LEU A 1 199 ? -10.294 3.502 14.659 1.00 90.50 199 LEU A N 1
ATOM 1572 C CA . LEU A 1 199 ? -9.851 4.486 13.669 1.00 90.50 199 LEU A CA 1
ATOM 1573 C C . LEU A 1 199 ? -9.296 5.759 14.324 1.00 90.50 199 LEU A C 1
ATOM 1575 O O . LEU A 1 199 ? -8.224 6.223 13.941 1.00 90.50 199 LEU A O 1
ATOM 1579 N N . ALA A 1 200 ? -9.970 6.287 15.351 1.00 89.62 200 ALA A N 1
ATOM 1580 C CA . ALA A 1 200 ? -9.511 7.470 16.086 1.00 89.62 200 ALA A CA 1
ATOM 1581 C C . ALA A 1 200 ? -8.176 7.251 16.820 1.00 89.62 200 ALA A C 1
ATOM 1583 O O . ALA A 1 200 ? -7.436 8.204 17.048 1.00 89.62 200 ALA A O 1
ATOM 1584 N N . GLN A 1 201 ? -7.868 6.005 17.186 1.00 92.62 201 GLN A N 1
ATOM 1585 C CA . GLN A 1 201 ? -6.606 5.614 17.816 1.00 92.62 201 GLN A CA 1
ATOM 1586 C C . GLN A 1 201 ? -5.522 5.204 16.805 1.00 92.62 201 GLN A C 1
ATOM 1588 O O . GLN A 1 201 ? -4.473 4.725 17.225 1.00 92.62 201 GLN A O 1
ATOM 1593 N N . GLU A 1 202 ? -5.770 5.352 15.497 1.00 90.38 202 GLU A N 1
ATOM 1594 C CA . GLU A 1 202 ? -4.877 4.890 14.420 1.00 90.38 202 GLU A CA 1
ATOM 1595 C C . GLU A 1 202 ? -4.569 3.380 14.483 1.00 90.38 202 GLU A C 1
ATOM 1597 O O . GLU A 1 202 ? -3.556 2.912 13.971 1.00 90.38 202 GLU A O 1
ATOM 1602 N N . LYS A 1 203 ? -5.468 2.600 15.097 1.00 93.25 203 LYS A N 1
ATOM 1603 C CA . LYS A 1 203 ? -5.370 1.139 15.231 1.00 93.25 203 LYS A CA 1
ATOM 1604 C C . LYS A 1 203 ? -6.099 0.381 14.132 1.00 93.25 203 LYS A C 1
ATOM 1606 O O . LYS A 1 203 ? -6.020 -0.837 14.088 1.00 93.25 203 LYS A O 1
ATOM 1611 N N . ALA A 1 204 ? -6.815 1.078 13.258 1.00 92.88 204 ALA A N 1
ATOM 1612 C CA . ALA A 1 204 ? -7.431 0.493 12.079 1.00 92.88 204 ALA A CA 1
ATOM 1613 C C . ALA A 1 204 ? -7.145 1.351 10.847 1.00 92.88 204 ALA A C 1
ATOM 1615 O O . ALA A 1 204 ? -7.009 2.576 10.944 1.00 92.88 204 ALA A O 1
ATOM 1616 N N . ALA A 1 205 ? -7.071 0.712 9.683 1.00 91.69 205 ALA A N 1
ATOM 1617 C CA . ALA A 1 205 ? -6.849 1.397 8.418 1.00 91.69 205 ALA A CA 1
ATOM 1618 C C . ALA A 1 205 ? -7.665 0.787 7.279 1.00 91.69 205 ALA A C 1
ATOM 1620 O O . ALA A 1 205 ? -7.985 -0.402 7.270 1.00 91.69 205 ALA A O 1
ATOM 1621 N N . PHE A 1 206 ? -7.978 1.638 6.302 1.00 91.69 206 PHE A N 1
ATOM 1622 C CA . PHE A 1 206 ? -8.628 1.223 5.070 1.00 91.69 206 PHE A CA 1
ATOM 1623 C C . PHE A 1 206 ? -7.601 0.840 4.011 1.00 91.69 206 PHE A C 1
ATOM 1625 O O . PHE A 1 206 ? -6.640 1.579 3.769 1.00 91.69 206 PHE A O 1
ATOM 1632 N N . PHE A 1 207 ? -7.863 -0.268 3.323 1.00 91.19 207 PHE A N 1
ATOM 1633 C CA . PHE A 1 207 ? -7.061 -0.736 2.201 1.00 91.19 207 PHE A CA 1
ATOM 1634 C C . PHE A 1 207 ? -7.948 -1.031 1.002 1.00 91.19 207 PHE A C 1
ATOM 1636 O O . PHE A 1 207 ? -8.965 -1.710 1.124 1.00 91.19 207 PHE A O 1
ATOM 1643 N N . PHE A 1 208 ? -7.540 -0.582 -0.180 1.00 89.44 208 PHE A N 1
ATOM 1644 C CA . PHE A 1 208 ? -8.067 -1.167 -1.402 1.00 89.44 208 PHE A CA 1
ATOM 1645 C C . PHE A 1 208 ? -7.339 -2.450 -1.725 1.00 89.44 208 PHE A C 1
ATOM 1647 O O . PHE A 1 208 ? -6.108 -2.488 -1.733 1.00 89.44 208 PHE A O 1
ATOM 1654 N N . VAL A 1 209 ? -8.112 -3.462 -2.097 1.00 90.12 209 VAL A N 1
ATOM 1655 C CA . VAL A 1 209 ? -7.579 -4.616 -2.808 1.00 90.12 209 VAL A CA 1
ATOM 1656 C C . VAL A 1 209 ? -7.604 -4.270 -4.283 1.00 90.12 209 VAL A C 1
ATOM 1658 O O . VAL A 1 209 ? -8.664 -4.033 -4.858 1.00 90.12 209 VAL A O 1
ATOM 1661 N N . MET A 1 210 ? -6.433 -4.197 -4.898 1.00 88.06 210 MET A N 1
ATOM 1662 C CA . MET A 1 210 ? -6.273 -3.804 -6.291 1.00 88.06 210 MET A CA 1
ATOM 1663 C C . MET A 1 210 ? -5.608 -4.915 -7.091 1.00 88.06 210 MET A C 1
ATOM 1665 O O . MET A 1 210 ? -4.787 -5.669 -6.576 1.00 88.06 210 MET A O 1
ATOM 1669 N N . GLN A 1 211 ? -5.928 -4.995 -8.376 1.00 86.31 211 GLN A N 1
ATOM 1670 C CA . GLN A 1 211 ? -5.294 -5.930 -9.300 1.00 86.31 211 GLN A CA 1
ATOM 1671 C C . GLN A 1 211 ? -4.893 -5.199 -10.586 1.00 86.31 211 GLN A C 1
ATOM 1673 O O . GLN A 1 211 ? -5.642 -4.322 -11.024 1.00 86.31 211 GLN A O 1
ATOM 1678 N N . PRO A 1 212 ? -3.747 -5.534 -11.212 1.00 79.81 212 PRO A N 1
ATOM 1679 C CA . PRO A 1 212 ? -3.417 -5.025 -12.539 1.00 79.81 212 PRO A CA 1
ATOM 1680 C C . PRO A 1 212 ? -4.548 -5.289 -13.540 1.00 79.81 212 PRO A C 1
ATOM 1682 O O . PRO A 1 212 ? -5.014 -6.421 -13.675 1.00 79.81 212 PRO A O 1
ATOM 1685 N N . ASP A 1 213 ? -4.970 -4.251 -14.257 1.00 76.19 213 ASP A N 1
ATOM 1686 C CA . ASP A 1 213 ? -6.045 -4.317 -15.250 1.00 76.19 213 ASP A CA 1
ATOM 1687 C C . ASP A 1 213 ? -5.468 -4.598 -16.649 1.00 76.19 213 ASP A C 1
ATOM 1689 O O . ASP A 1 213 ? -5.507 -3.785 -17.573 1.00 76.19 213 ASP A O 1
ATOM 1693 N N . GLY A 1 214 ? -4.811 -5.754 -16.769 1.00 71.50 214 GLY A N 1
ATOM 1694 C CA . GLY A 1 214 ? -4.186 -6.210 -18.008 1.00 71.50 214 GLY A CA 1
ATOM 1695 C C . GLY A 1 214 ? -2.821 -5.575 -18.338 1.00 71.50 214 GLY A C 1
ATOM 1696 O O . GLY A 1 214 ? -2.190 -4.915 -17.508 1.00 71.50 214 GLY A O 1
ATOM 1697 N N . PRO A 1 215 ? -2.312 -5.811 -19.563 1.00 68.00 215 PRO A N 1
ATOM 1698 C CA . PRO A 1 215 ? -0.938 -5.476 -19.956 1.00 68.00 215 PRO A CA 1
ATOM 1699 C C . PRO A 1 215 ? -0.766 -4.042 -20.480 1.00 68.00 215 PRO A C 1
ATOM 1701 O O . PRO A 1 215 ? 0.306 -3.686 -20.976 1.00 68.00 215 PRO A O 1
ATOM 1704 N N . PHE A 1 216 ? -1.824 -3.235 -20.452 1.00 69.56 216 PHE A N 1
ATOM 1705 C CA . PHE A 1 216 ? -1.805 -1.874 -20.975 1.00 69.56 216 PHE A CA 1
ATOM 1706 C C . PHE A 1 216 ? -1.227 -0.905 -19.950 1.00 69.56 216 PHE A C 1
ATOM 1708 O O . PHE A 1 216 ? -1.367 -1.090 -18.743 1.00 69.56 216 PHE A O 1
ATOM 1715 N N . ARG A 1 217 ? -0.579 0.152 -20.439 1.00 69.50 217 ARG A N 1
ATOM 1716 C CA . ARG A 1 217 ? -0.094 1.262 -19.615 1.00 69.50 217 ARG A CA 1
ATOM 1717 C C . ARG A 1 217 ? -0.447 2.586 -20.238 1.00 69.50 217 ARG A C 1
ATOM 1719 O O . ARG A 1 217 ? -0.361 2.727 -21.455 1.00 69.50 217 ARG A O 1
ATOM 1726 N N . THR A 1 218 ? -0.769 3.565 -19.409 1.00 65.19 218 THR A N 1
ATOM 1727 C CA . THR A 1 218 ? -1.053 4.916 -19.882 1.00 65.19 218 THR A CA 1
ATOM 1728 C C . THR A 1 218 ? 0.169 5.796 -19.704 1.00 65.19 218 THR A C 1
ATOM 1730 O O . THR A 1 218 ? 0.606 6.040 -18.582 1.00 65.19 218 THR A O 1
ATOM 1733 N N . ASP A 1 219 ? 0.742 6.286 -20.800 1.00 66.94 219 ASP A N 1
ATOM 1734 C CA . ASP A 1 219 ? 1.891 7.186 -20.727 1.00 66.94 219 ASP A CA 1
ATOM 1735 C C . ASP A 1 219 ? 1.529 8.572 -20.144 1.00 66.94 219 ASP A C 1
ATOM 1737 O O . ASP A 1 219 ? 0.374 8.897 -19.851 1.00 66.94 219 ASP A O 1
ATOM 1741 N N . GLN A 1 220 ? 2.533 9.437 -19.974 1.00 60.62 220 GLN A N 1
ATOM 1742 C CA . GLN A 1 220 ? 2.314 10.808 -19.498 1.00 60.62 220 GLN A CA 1
ATOM 1743 C C . GLN A 1 220 ? 1.417 11.657 -20.416 1.00 60.62 220 GLN A C 1
ATOM 1745 O O . GLN A 1 220 ? 0.952 12.701 -19.968 1.00 60.62 220 GLN A O 1
ATOM 1750 N N . SER A 1 221 ? 1.134 11.245 -21.650 1.00 60.72 221 SER A N 1
ATOM 1751 C CA . SER A 1 221 ? 0.204 11.937 -22.550 1.00 60.72 221 SER A CA 1
ATOM 1752 C C . SER A 1 221 ? -1.225 11.388 -22.496 1.00 60.72 221 SER A C 1
ATOM 1754 O O . SER A 1 221 ? -2.065 11.854 -23.256 1.00 60.72 221 SER A O 1
ATOM 1756 N N . GLY A 1 222 ? -1.507 10.416 -21.619 1.00 63.09 222 GLY A N 1
ATOM 1757 C CA . GLY A 1 222 ? -2.830 9.788 -21.536 1.00 63.09 222 GLY A CA 1
ATOM 1758 C C . GLY A 1 222 ? -3.038 8.676 -22.570 1.00 63.09 222 GLY A C 1
ATOM 1759 O O . GLY A 1 222 ? -4.090 8.044 -22.599 1.00 63.09 222 GLY A O 1
ATOM 1760 N N . LYS A 1 223 ? -2.036 8.381 -23.409 1.00 67.81 223 LYS A N 1
ATOM 1761 C CA . LYS A 1 223 ? -2.153 7.351 -24.442 1.00 67.81 223 LYS A CA 1
ATOM 1762 C C . LYS A 1 223 ? -1.898 5.975 -23.846 1.00 67.81 223 LYS A C 1
ATOM 1764 O O . LYS A 1 223 ? -0.832 5.726 -23.276 1.00 67.81 223 LYS A O 1
ATOM 1769 N N . MET A 1 224 ? -2.861 5.073 -24.028 1.00 67.81 224 MET A N 1
ATOM 1770 C CA . MET A 1 224 ? -2.673 3.657 -23.734 1.00 67.81 224 MET A CA 1
ATOM 1771 C C . MET A 1 224 ? -1.663 3.052 -24.707 1.00 67.81 224 MET A C 1
ATOM 1773 O O . MET A 1 224 ? -1.754 3.227 -25.923 1.00 67.81 224 MET A O 1
ATOM 1777 N N . ARG A 1 225 ? -0.701 2.316 -24.164 1.00 67.31 225 ARG A N 1
ATOM 1778 C CA . ARG A 1 225 ? 0.278 1.544 -24.918 1.00 67.31 225 ARG A CA 1
ATOM 1779 C C . ARG A 1 225 ? 0.243 0.102 -24.457 1.00 67.31 225 ARG A C 1
ATOM 1781 O O . ARG A 1 225 ? 0.177 -0.183 -23.262 1.00 67.31 225 ARG A O 1
ATOM 1788 N N . PHE A 1 226 ? 0.281 -0.797 -25.427 1.00 62.84 226 PHE A N 1
ATOM 1789 C CA . PHE A 1 226 ? 0.333 -2.225 -25.176 1.00 62.84 226 PHE A CA 1
ATOM 1790 C C . PHE A 1 226 ? 1.741 -2.626 -24.733 1.00 62.84 226 PHE A C 1
ATOM 1792 O O . PHE A 1 226 ? 2.725 -2.270 -25.381 1.00 62.84 226 PHE A O 1
ATOM 1799 N N . GLY A 1 227 ? 1.831 -3.339 -23.611 1.00 57.47 227 GLY A N 1
ATOM 1800 C CA . GLY A 1 227 ? 3.096 -3.740 -23.003 1.00 57.47 227 GLY A CA 1
ATOM 1801 C C . GLY A 1 227 ? 3.683 -5.055 -23.513 1.00 57.47 227 GLY A C 1
ATOM 1802 O O . GLY A 1 227 ? 4.729 -5.452 -23.009 1.00 57.47 227 GLY A O 1
ATOM 1803 N N . MET A 1 228 ? 3.059 -5.751 -24.471 1.00 51.16 228 MET A N 1
ATOM 1804 C CA . MET A 1 228 ? 3.648 -6.977 -25.014 1.00 51.16 228 MET A CA 1
ATOM 1805 C C . MET A 1 228 ? 4.284 -6.711 -26.377 1.00 51.16 228 MET A C 1
ATOM 1807 O O . MET A 1 228 ? 3.665 -6.105 -27.245 1.00 51.16 228 MET A O 1
ATOM 1811 N N . ILE A 1 229 ? 5.501 -7.236 -26.544 1.00 41.97 229 ILE A N 1
ATOM 1812 C CA . ILE A 1 229 ? 6.261 -7.480 -27.789 1.00 41.97 229 ILE A CA 1
ATOM 1813 C C . ILE A 1 229 ? 7.585 -6.708 -27.921 1.00 41.97 229 ILE A C 1
ATOM 1815 O O . ILE A 1 229 ? 8.457 -7.196 -28.622 1.00 41.97 229 ILE A O 1
ATOM 1819 N N . ASN A 1 230 ? 7.866 -5.633 -27.178 1.00 34.47 230 ASN A N 1
ATOM 1820 C CA . ASN A 1 230 ? 9.228 -5.072 -27.165 1.00 34.47 230 ASN A CA 1
ATOM 1821 C C . ASN A 1 230 ? 9.635 -4.575 -25.778 1.00 34.47 230 ASN A C 1
ATOM 1823 O O . ASN A 1 230 ? 8.877 -3.886 -25.105 1.00 34.47 230 ASN A O 1
ATOM 1827 N N . GLN A 1 231 ? 10.865 -4.908 -25.376 1.00 40.72 231 GLN A N 1
ATOM 1828 C CA . GLN A 1 231 ? 11.519 -4.594 -24.095 1.00 40.72 231 GLN A CA 1
ATOM 1829 C C . GLN A 1 231 ? 11.652 -3.086 -23.782 1.00 40.72 231 GLN A C 1
ATOM 1831 O O . GLN A 1 231 ? 12.303 -2.693 -22.815 1.00 40.72 231 GLN A O 1
ATOM 1836 N N . THR A 1 232 ? 11.035 -2.208 -24.566 1.00 41.69 232 THR A N 1
ATOM 1837 C CA . THR A 1 232 ? 10.918 -0.781 -24.280 1.00 41.69 232 THR A CA 1
ATOM 1838 C C . THR A 1 232 ? 9.725 -0.534 -23.364 1.00 41.69 232 THR A C 1
ATOM 1840 O O . THR A 1 232 ? 8.656 -0.092 -23.780 1.00 41.69 232 THR A O 1
ATOM 1843 N N . ILE A 1 233 ? 9.926 -0.803 -22.072 1.00 50.09 233 ILE A N 1
ATOM 1844 C CA . ILE A 1 233 ? 8.949 -0.474 -21.034 1.00 50.09 233 ILE A CA 1
ATOM 1845 C C . ILE A 1 233 ? 8.724 1.043 -21.019 1.00 50.09 233 ILE A C 1
ATOM 1847 O O . ILE A 1 233 ? 9.625 1.830 -20.711 1.00 50.09 233 ILE A O 1
ATOM 1851 N N . VAL A 1 234 ? 7.505 1.454 -21.369 1.00 53.19 234 VAL A N 1
ATOM 1852 C CA . VAL A 1 234 ? 7.104 2.862 -21.399 1.00 53.19 234 VAL A CA 1
ATOM 1853 C C . VAL A 1 234 ? 6.795 3.321 -19.973 1.00 53.19 234 VAL A C 1
ATOM 1855 O O . VAL A 1 234 ? 6.036 2.678 -19.249 1.00 53.19 234 VAL A O 1
ATOM 1858 N N . SER A 1 235 ? 7.403 4.436 -19.559 1.00 55.62 235 SER A N 1
ATOM 1859 C CA . SER A 1 235 ? 7.015 5.149 -18.336 1.00 55.62 235 SER A CA 1
ATOM 1860 C C . SER A 1 235 ? 5.544 5.555 -18.438 1.00 55.62 235 SER A C 1
ATOM 1862 O O . SER A 1 235 ? 5.161 6.231 -19.393 1.00 55.62 235 SER A O 1
ATOM 1864 N N . GLY A 1 236 ? 4.719 5.152 -17.478 1.00 58.75 236 GLY A N 1
ATOM 1865 C CA . GLY A 1 236 ? 3.282 5.393 -17.531 1.00 58.75 236 GLY A CA 1
ATOM 1866 C C . GLY A 1 236 ? 2.552 4.720 -16.383 1.00 58.75 236 GLY A C 1
ATOM 1867 O O . GLY A 1 236 ? 3.093 3.804 -15.785 1.00 58.75 236 GLY A O 1
ATOM 1868 N N . VAL A 1 237 ? 1.338 5.166 -16.092 1.00 65.69 237 VAL A N 1
ATOM 1869 C CA . VAL A 1 237 ? 0.476 4.597 -15.059 1.00 65.69 237 VAL A CA 1
ATOM 1870 C C . VAL A 1 237 ? 0.097 3.166 -15.435 1.00 65.69 237 VAL A C 1
ATOM 1872 O O . VAL A 1 237 ? -0.347 2.935 -16.561 1.00 65.69 237 VAL A O 1
ATOM 1875 N N . GLN A 1 238 ? 0.254 2.221 -14.503 1.00 70.94 238 GLN A N 1
ATOM 1876 C CA . GLN A 1 238 ? -0.336 0.888 -14.614 1.00 70.94 238 GLN A CA 1
ATOM 1877 C C . GLN A 1 238 ? -1.804 0.995 -14.190 1.00 70.94 238 GLN A C 1
ATOM 1879 O O . GLN A 1 238 ? -2.051 1.222 -13.002 1.00 70.94 238 GLN A O 1
ATOM 1884 N N . PRO A 1 239 ? -2.772 0.843 -15.113 1.00 70.88 239 PRO A N 1
ATOM 1885 C CA . PRO A 1 239 ? -4.166 0.745 -14.740 1.00 70.88 239 PRO A CA 1
ATOM 1886 C C . PRO A 1 239 ? -4.331 -0.455 -13.815 1.00 70.88 239 PRO A C 1
ATOM 1888 O O . PRO A 1 239 ? -3.846 -1.559 -14.093 1.00 70.88 239 PRO A O 1
ATOM 1891 N N . ALA A 1 240 ? -4.979 -0.205 -12.691 1.00 77.88 240 ALA A N 1
ATOM 1892 C CA . ALA A 1 240 ? -5.396 -1.220 -11.757 1.00 77.88 240 ALA A CA 1
ATOM 1893 C C . ALA A 1 240 ? -6.885 -1.048 -11.478 1.00 77.88 240 ALA A C 1
ATOM 1895 O O . ALA A 1 240 ? -7.401 0.070 -11.373 1.00 77.88 240 ALA A O 1
ATOM 1896 N N . ARG A 1 241 ? -7.564 -2.180 -11.359 1.00 79.44 241 ARG A N 1
ATOM 1897 C CA . ARG A 1 241 ? -8.960 -2.254 -10.953 1.00 79.44 241 ARG A CA 1
ATOM 1898 C C . ARG A 1 241 ? -9.029 -2.454 -9.446 1.00 79.44 241 ARG A C 1
ATOM 1900 O O . ARG A 1 241 ? -8.218 -3.190 -8.879 1.00 79.44 241 ARG A O 1
ATOM 1907 N N . VAL A 1 242 ? -9.983 -1.793 -8.804 1.00 82.56 242 VAL A N 1
ATOM 1908 C CA . VAL A 1 242 ? -10.263 -1.977 -7.378 1.00 82.56 242 VAL A CA 1
ATOM 1909 C C . VAL A 1 242 ? -11.226 -3.155 -7.258 1.00 82.56 242 VAL A C 1
ATOM 1911 O O . VAL A 1 242 ? -12.305 -3.123 -7.839 1.00 82.56 242 VAL A O 1
ATOM 1914 N N . LEU A 1 243 ? -10.819 -4.207 -6.552 1.00 83.88 243 LEU A N 1
ATOM 1915 C CA . LEU A 1 243 ? -11.635 -5.398 -6.294 1.00 83.88 243 LEU A CA 1
ATOM 1916 C C . LEU A 1 243 ? -12.566 -5.204 -5.101 1.00 83.88 243 LEU A C 1
ATOM 1918 O O . LEU A 1 243 ? -13.649 -5.777 -5.073 1.00 83.88 243 LEU A O 1
ATOM 1922 N N . GLY A 1 244 ? -12.146 -4.403 -4.125 1.00 83.88 244 GLY A N 1
ATOM 1923 C CA . GLY A 1 244 ? -12.913 -4.138 -2.918 1.00 83.88 244 GLY A CA 1
ATOM 1924 C C . GLY A 1 244 ? -12.185 -3.232 -1.941 1.00 83.88 244 GLY A C 1
ATOM 1925 O O . GLY A 1 244 ? -11.050 -2.801 -2.180 1.00 83.88 244 GLY A O 1
ATOM 1926 N N . LEU A 1 245 ? -12.873 -2.954 -0.842 1.00 86.75 245 LEU A N 1
ATOM 1927 C CA . LEU A 1 245 ? -12.393 -2.182 0.293 1.00 86.75 245 LEU A CA 1
ATOM 1928 C C . LEU A 1 245 ? -12.313 -3.095 1.517 1.00 86.75 245 LEU A C 1
ATOM 1930 O O . LEU A 1 245 ? -13.234 -3.862 1.797 1.00 86.75 245 LEU A O 1
ATOM 1934 N N . LEU A 1 246 ? -11.216 -2.963 2.250 1.00 90.94 246 LEU A N 1
ATOM 1935 C CA . LEU A 1 246 ? -10.991 -3.598 3.537 1.00 90.94 246 LEU A CA 1
ATOM 1936 C C . LEU A 1 246 ? -10.886 -2.534 4.620 1.00 90.94 246 LEU A C 1
ATOM 1938 O O . LEU A 1 246 ? -10.277 -1.485 4.398 1.00 90.94 246 LEU A O 1
ATOM 1942 N N . LEU A 1 247 ? -11.412 -2.847 5.796 1.00 91.38 247 LEU A N 1
ATOM 1943 C CA . LEU A 1 247 ? -11.040 -2.225 7.057 1.00 91.38 247 LEU A CA 1
ATOM 1944 C C . LEU A 1 247 ? -10.313 -3.276 7.887 1.00 91.38 247 LEU A C 1
ATOM 1946 O O . LEU A 1 247 ? -10.882 -4.329 8.164 1.00 91.38 247 LEU A O 1
ATOM 1950 N N . VAL A 1 248 ? -9.078 -2.987 8.275 1.00 93.25 248 VAL A N 1
ATOM 1951 C CA . VAL A 1 248 ? -8.213 -3.943 8.975 1.00 93.25 248 VAL A CA 1
ATOM 1952 C C . VAL A 1 248 ? -7.787 -3.358 10.305 1.00 93.25 248 VAL A C 1
ATOM 1954 O O . VAL A 1 248 ? -7.427 -2.178 10.373 1.00 93.25 248 VAL A O 1
ATOM 1957 N N . ASP A 1 249 ? -7.828 -4.182 11.343 1.00 93.06 249 ASP A N 1
ATOM 1958 C CA . ASP A 1 249 ? -7.230 -3.883 12.632 1.00 93.06 249 ASP A CA 1
ATOM 1959 C C . ASP A 1 249 ? -5.717 -4.098 12.564 1.00 93.06 249 ASP A C 1
ATOM 1961 O O . ASP A 1 249 ? -5.237 -5.198 12.311 1.00 93.06 249 ASP A O 1
ATOM 1965 N N . LEU A 1 250 ? -4.948 -3.039 12.782 1.00 90.44 250 LEU A N 1
ATOM 1966 C CA . LEU A 1 250 ? -3.492 -3.065 12.662 1.00 90.44 250 LEU A CA 1
ATOM 1967 C C . LEU A 1 250 ? -2.806 -3.760 13.846 1.00 90.44 250 LEU A C 1
ATOM 1969 O O . LEU A 1 250 ? -1.610 -4.033 13.768 1.00 90.44 250 LEU A O 1
ATOM 1973 N N . GLU A 1 251 ? -3.521 -4.011 14.949 1.00 90.56 251 GLU A N 1
ATOM 1974 C CA . GLU A 1 251 ? -2.968 -4.731 16.101 1.00 90.56 251 GLU A CA 1
ATOM 1975 C C . GLU A 1 251 ? -3.201 -6.239 16.006 1.00 90.56 251 GLU A C 1
ATOM 1977 O O . GLU A 1 251 ? -2.309 -7.007 16.366 1.00 90.56 251 GLU A O 1
ATOM 1982 N N . THR A 1 252 ? -4.390 -6.661 15.562 1.00 91.19 252 THR A N 1
ATOM 1983 C CA . THR A 1 252 ? -4.766 -8.086 15.494 1.00 91.19 252 THR A CA 1
ATOM 1984 C C . THR A 1 252 ? -4.629 -8.691 14.104 1.00 91.19 252 THR A C 1
ATOM 1986 O O . THR A 1 252 ? -4.709 -9.909 13.982 1.00 91.19 252 THR A O 1
ATOM 1989 N N . ASP A 1 253 ? -4.396 -7.869 13.078 1.00 90.19 253 ASP A N 1
ATOM 1990 C CA . ASP A 1 253 ? -4.347 -8.273 11.667 1.00 90.19 253 ASP A CA 1
ATOM 1991 C C . ASP A 1 253 ? -5.701 -8.758 11.106 1.00 90.19 253 ASP A C 1
ATOM 1993 O O . ASP A 1 253 ? -5.799 -9.241 9.975 1.00 90.19 253 ASP A O 1
ATOM 1997 N N . GLU A 1 254 ? -6.772 -8.614 11.890 1.00 92.94 254 GLU A N 1
ATOM 1998 C CA . GLU A 1 254 ? -8.116 -9.061 11.540 1.00 92.94 254 GLU A CA 1
ATOM 1999 C C . GLU A 1 254 ? -8.792 -8.095 10.567 1.00 92.94 254 GLU A C 1
ATOM 2001 O O . GLU A 1 254 ? -8.732 -6.866 10.699 1.00 92.94 254 GLU A O 1
ATOM 2006 N N . ILE A 1 255 ? -9.505 -8.664 9.598 1.00 90.69 255 ILE A N 1
ATOM 2007 C CA . ILE A 1 255 ? -10.350 -7.896 8.691 1.00 90.69 255 ILE A CA 1
ATOM 2008 C C . ILE A 1 255 ? -11.680 -7.621 9.398 1.00 90.69 255 ILE A C 1
ATOM 2010 O O . ILE A 1 255 ? -12.520 -8.502 9.557 1.00 90.69 255 ILE A O 1
ATOM 2014 N N . LEU A 1 256 ? -11.879 -6.367 9.802 1.00 87.31 256 LEU A N 1
ATOM 2015 C CA . LEU A 1 256 ? -13.094 -5.902 10.473 1.00 87.31 256 LEU A CA 1
ATOM 2016 C C . LEU A 1 256 ? -14.260 -5.735 9.493 1.00 87.31 256 LEU A C 1
ATOM 2018 O O . LEU A 1 256 ? -15.411 -5.978 9.846 1.00 87.31 256 LEU A O 1
ATOM 2022 N N . ILE A 1 257 ? -13.965 -5.279 8.272 1.00 86.31 257 ILE A N 1
ATOM 2023 C CA . ILE A 1 257 ? -14.938 -5.127 7.184 1.00 86.31 257 ILE A CA 1
ATOM 2024 C C . ILE A 1 257 ? -14.270 -5.537 5.877 1.00 86.31 257 ILE A C 1
ATOM 2026 O O . ILE A 1 257 ? -13.170 -5.080 5.570 1.00 86.31 257 ILE A O 1
ATOM 2030 N N . SER A 1 258 ? -14.972 -6.338 5.079 1.00 85.25 258 SER A N 1
ATOM 2031 C CA . SER A 1 258 ? -14.620 -6.643 3.695 1.00 85.25 258 SER A CA 1
ATOM 2032 C C . SER A 1 258 ? -15.836 -6.423 2.809 1.00 85.25 258 SER A C 1
ATOM 2034 O O . SER A 1 258 ? -16.922 -6.921 3.104 1.00 85.25 258 SER A O 1
ATOM 2036 N N . GLY A 1 259 ? -15.667 -5.660 1.732 1.00 77.88 259 GLY A N 1
ATOM 2037 C CA . GLY A 1 259 ? -16.726 -5.416 0.761 1.00 77.88 259 GLY A CA 1
ATOM 2038 C C . GLY A 1 259 ? -16.172 -5.410 -0.660 1.00 77.88 259 GLY A C 1
ATOM 2039 O O . GLY A 1 259 ? -15.218 -4.666 -0.919 1.00 77.88 259 GLY A O 1
ATOM 2040 N N . PRO A 1 260 ? -16.738 -6.197 -1.595 1.00 76.62 260 PRO A N 1
ATOM 2041 C CA . PRO A 1 260 ? -16.353 -6.110 -2.993 1.00 76.62 260 PRO A CA 1
ATOM 2042 C C . PRO A 1 260 ? -16.717 -4.735 -3.552 1.00 76.62 260 PRO A C 1
ATOM 2044 O O . PRO A 1 260 ? -17.674 -4.091 -3.115 1.00 76.62 260 PRO A O 1
ATOM 2047 N N . MET A 1 261 ? -15.976 -4.304 -4.566 1.00 69.19 261 MET A N 1
ATOM 2048 C CA . MET A 1 261 ? -16.398 -3.178 -5.373 1.00 69.19 261 MET A CA 1
ATOM 2049 C C . MET A 1 261 ? -17.617 -3.601 -6.190 1.00 69.19 261 MET A C 1
ATOM 2051 O O . MET A 1 261 ? -17.530 -4.571 -6.944 1.00 69.19 261 MET A O 1
ATOM 2055 N N . PRO A 1 262 ? -18.748 -2.894 -6.076 1.00 58.09 262 PRO A N 1
ATOM 2056 C CA . PRO A 1 262 ? -19.848 -3.080 -7.007 1.00 58.09 262 PRO A CA 1
ATOM 2057 C C . PRO A 1 262 ? -19.362 -2.746 -8.416 1.00 58.09 262 PRO A C 1
ATOM 2059 O O . PRO A 1 262 ? -18.645 -1.761 -8.619 1.00 58.09 262 PRO A O 1
ATOM 2062 N N . GLU A 1 263 ? -19.711 -3.603 -9.376 1.00 56.41 263 GLU A N 1
ATOM 2063 C CA . GLU A 1 263 ? -19.279 -3.441 -10.759 1.00 56.41 263 GLU A CA 1
ATOM 2064 C C . GLU A 1 263 ? -19.700 -2.061 -11.265 1.00 56.41 263 GLU A C 1
ATOM 2066 O O . GLU A 1 263 ? -20.863 -1.664 -11.146 1.00 56.41 263 GLU A O 1
ATOM 2071 N N . ALA A 1 264 ? -18.744 -1.309 -11.819 1.00 45.69 264 ALA A N 1
ATOM 2072 C CA . ALA A 1 264 ? -19.080 -0.110 -12.563 1.00 45.69 264 ALA A CA 1
ATOM 2073 C C . ALA A 1 264 ? -20.033 -0.539 -13.684 1.00 45.69 264 ALA A C 1
ATOM 2075 O O . ALA A 1 264 ? -19.668 -1.362 -14.525 1.00 45.69 264 ALA A O 1
ATOM 2076 N N . ALA A 1 265 ? -21.270 -0.036 -13.660 1.00 37.12 265 ALA A N 1
ATOM 2077 C CA . ALA A 1 265 ? -22.209 -0.293 -14.740 1.00 37.12 265 ALA A CA 1
ATOM 2078 C C . ALA A 1 265 ? -21.535 0.110 -16.063 1.00 37.12 265 ALA A C 1
ATOM 2080 O O . ALA A 1 265 ? -20.924 1.183 -16.106 1.00 37.12 265 ALA A O 1
ATOM 2081 N N . PRO A 1 266 ? -21.611 -0.718 -17.121 1.00 35.62 266 PRO A N 1
ATOM 2082 C CA . PRO A 1 266 ? -21.032 -0.353 -18.402 1.00 35.62 266 PRO A CA 1
ATOM 2083 C C . PRO A 1 266 ? -21.649 0.972 -18.844 1.00 35.62 266 PRO A C 1
ATOM 2085 O O . PRO A 1 266 ? -22.877 1.098 -18.905 1.00 35.62 266 PRO A O 1
ATOM 2088 N N . GLU A 1 267 ? -20.797 1.966 -19.100 1.00 37.50 267 GLU A N 1
ATOM 2089 C CA . GLU A 1 267 ? -21.220 3.218 -19.718 1.00 37.50 267 GLU A CA 1
ATOM 2090 C C . GLU A 1 267 ? -21.904 2.860 -21.046 1.00 37.50 267 GLU A C 1
ATOM 2092 O O . GLU A 1 267 ? -21.310 2.203 -21.904 1.00 37.50 267 GLU A O 1
ATOM 2097 N N . ARG A 1 268 ? -23.194 3.192 -21.152 1.00 31.86 268 ARG A N 1
ATOM 2098 C CA . ARG A 1 268 ? -23.980 3.053 -22.381 1.00 31.86 268 ARG A CA 1
ATOM 2099 C C . ARG A 1 268 ? -23.749 4.245 -23.291 1.00 31.86 268 ARG A C 1
ATOM 2101 O O . ARG A 1 268 ? -23.739 5.375 -22.754 1.00 31.86 268 ARG A O 1
#

Foldseek 3Di:
DDDDDDDDPPPPPPPCPPPPPPPDADDDDFFPVVVLVVLAAEDALQLFVLLVCLLQVDDDDLLVSCLRRLVVDDPVLNVLNVQSPDPDVVSVVVNSVVCVVVSVVSSVSSNRHQWYWAFWDKDWADQDPVQQKTFMATAADWDPPPDLFIWRFRDDQPPVVNFARTATATCLLDPCVDVQNGIDHDNDPVLVVVLVVCVVVVQKTKIFTKGQPDQWWQAPVRDIDGNPDDSPDGRGHRHIHGQWMFIAGNVPSGTSDTDGDDDDDPDD

Sequence (268 aa):
MIRTFPGHNVILALTLTGASLAQAGMPEAGSFGELEQAGYVPLDLLTTPLLYPVATGKPYDARTLLLQGRNSLPADLKKRSRELDDRDEFKVHQALQAFKPHLEDRTTALRQARGYLVGVRYSLGEYDFEHRRFPLKLQLQVAKPRSNDSYHCSGAYDKIRNTLLSACVGPINWNGKHPAFQYLAIDDIEQAQLIKQRLAQEKAAFFFVMQPDGPFRTDQSGKMRFGMINQTIVSGVQPARVLGLLLVDLETDEILISGPMPEAAPER

Radius of gyration: 23.26 Å; chains: 1; bounding box: 64×91×48 Å

Secondary structure (DSSP, 8-state):
------------------------PPP--SBHHHHHHTTEEEE-TTHHHHHHHHHH-----HHHHHHHTGGGS-HHHHHHGGGGG-S-HHHHHHHHHHHHHHHHHHHHHHHH-SEEEEEEEEEE---BTTTTEEEEEEE-EEESTTSTT-EEESS--BTTTTB--SEEE-GGG--TTSHHHHEEE---HHHHHHHHHHHHTT-EEEEEEEEE-SSEEEETTS-EEE-SSSS----EEEEEEEEEEEEEETTT-BEEEEEEPPPPPPP-

Organism: NCBI:txid2603288